Protein AF-A0A1Q6RW98-F1 (afdb_monomer_lite)

pLDDT: mean 70.43, std 19.21, range [25.58, 97.31]

Foldseek 3Di:
DDDDPPDDDDDLQFALQGHLVSLVVVCVVVVPDAQFKKWWWFQWPPLAIEIEIHNGVSVLSSLLGTPPLVRVQVLCSVTRTNDTFKMFTDPDPVNLLLFVLVQLVVCVVVFLVRYATRLQRDNDSCVSQPPVSQLVVQWDADPRHIDHPPPSSVVSNVVVVVTDMDGDDSVSNVPDVPVVVVVVVPVVVPVPDDDDPPPVVVVVVVVVPDDRDDDDDDPVVVVVVVVVVLVVVLLVLLLLLLLLCQLQWLVCCVFPVPLDDLVLDPDPLSSLSNVCSNVVSGDDPVVSVVVDDDPVSVVSSVVSVVVSVVVVVDDDDPVSQVVNLVSSLSSLLVVLVVVLVVDPDPVSNVVSVVVNVCSVVDRGPRDD

Structure (mmCIF, N/CA/C/O backbone):
data_AF-A0A1Q6RW98-F1
#
_entry.id   AF-A0A1Q6RW98-F1
#
loop_
_atom_site.group_PDB
_atom_site.id
_atom_site.type_symbol
_atom_site.label_atom_id
_atom_site.label_alt_id
_atom_site.label_comp_id
_atom_site.label_asym_id
_atom_site.label_entity_id
_atom_site.label_seq_id
_atom_site.pdbx_PDB_ins_code
_atom_site.Cartn_x
_atom_site.Cartn_y
_atom_site.Cartn_z
_atom_site.occupancy
_atom_site.B_iso_or_equiv
_atom_site.auth_seq_id
_atom_site.auth_comp_id
_atom_site.auth_asym_id
_atom_site.auth_atom_id
_atom_site.pdbx_PDB_model_num
ATOM 1 N N . MET A 1 1 ? -31.348 -9.138 -0.477 1.00 30.78 1 MET A N 1
ATOM 2 C CA . MET A 1 1 ? -30.612 -9.619 0.709 1.00 30.78 1 MET A CA 1
ATOM 3 C C . MET A 1 1 ? -29.138 -9.388 0.440 1.00 30.78 1 MET A C 1
ATOM 5 O O . MET A 1 1 ? -28.600 -10.023 -0.456 1.00 30.78 1 MET A O 1
ATOM 9 N N . ALA A 1 2 ? -28.543 -8.390 1.090 1.00 28.73 2 ALA A N 1
ATOM 10 C CA . ALA A 1 2 ? -27.122 -8.083 0.961 1.00 28.73 2 ALA A CA 1
ATOM 11 C C . ALA A 1 2 ? -26.351 -8.983 1.933 1.00 28.73 2 ALA A C 1
ATOM 13 O O . ALA A 1 2 ? -26.707 -9.039 3.107 1.00 28.73 2 ALA A O 1
ATOM 14 N N . PHE A 1 3 ? -25.358 -9.718 1.435 1.00 25.58 3 PHE A N 1
ATOM 15 C CA . PHE A 1 3 ? -24.457 -10.498 2.279 1.00 25.58 3 PHE A CA 1
ATOM 16 C C . PHE A 1 3 ? -23.631 -9.533 3.142 1.00 25.58 3 PHE A C 1
ATOM 18 O O . PHE A 1 3 ? -22.926 -8.674 2.613 1.00 25.58 3 PHE A O 1
ATOM 25 N N . ASP A 1 4 ? -23.763 -9.644 4.464 1.00 30.45 4 ASP A N 1
ATOM 26 C CA . ASP A 1 4 ? -22.958 -8.903 5.434 1.00 30.45 4 ASP A CA 1
ATOM 27 C C . ASP A 1 4 ? -21.612 -9.622 5.601 1.00 30.45 4 ASP A C 1
ATOM 29 O O . ASP A 1 4 ? -21.524 -10.674 6.226 1.00 30.45 4 ASP A O 1
ATOM 33 N N . TYR A 1 5 ? -20.554 -9.079 4.998 1.00 31.75 5 TYR A N 1
ATOM 34 C CA . TYR A 1 5 ? -19.196 -9.647 5.025 1.00 31.75 5 TYR A CA 1
ATOM 35 C C . TYR A 1 5 ? -18.463 -9.435 6.369 1.00 31.75 5 TYR A C 1
ATOM 37 O O . TYR A 1 5 ? -17.242 -9.577 6.438 1.00 31.75 5 TYR A O 1
ATOM 45 N N . ARG A 1 6 ? -19.172 -9.062 7.444 1.00 33.34 6 ARG A N 1
ATOM 46 C CA . ARG A 1 6 ? -18.578 -8.664 8.734 1.00 33.34 6 ARG A CA 1
ATOM 47 C C . ARG A 1 6 ? -18.434 -9.774 9.773 1.00 33.34 6 ARG A C 1
ATOM 49 O O . ARG A 1 6 ? -18.006 -9.483 10.886 1.00 33.34 6 ARG A O 1
ATOM 56 N N . GLU A 1 7 ? -18.685 -11.033 9.429 1.00 36.56 7 GLU A N 1
ATOM 57 C CA . GLU A 1 7 ? -18.563 -12.128 10.393 1.00 36.56 7 GLU A CA 1
ATOM 58 C C . GLU A 1 7 ? -17.430 -13.118 10.064 1.00 36.56 7 GLU A C 1
ATOM 60 O O . GLU A 1 7 ? -17.518 -13.942 9.162 1.00 36.56 7 GLU A O 1
ATOM 65 N N . ILE A 1 8 ? -16.383 -13.021 10.897 1.00 36.97 8 ILE A N 1
ATOM 66 C CA . ILE A 1 8 ? -15.548 -14.107 11.439 1.00 36.97 8 ILE A CA 1
ATOM 67 C C . ILE A 1 8 ? -14.675 -14.897 10.436 1.00 36.97 8 ILE A C 1
ATOM 69 O O . ILE A 1 8 ? -15.128 -15.798 9.739 1.00 36.97 8 ILE A O 1
ATOM 73 N N . ASN A 1 9 ? -13.353 -14.693 10.505 1.00 42.94 9 ASN A N 1
ATOM 74 C CA . ASN A 1 9 ? -12.365 -15.677 10.040 1.00 42.94 9 ASN A CA 1
ATOM 75 C C . ASN A 1 9 ? -11.505 -16.150 11.234 1.00 42.94 9 ASN A C 1
ATOM 77 O O . ASN A 1 9 ? -10.610 -15.412 11.651 1.00 42.94 9 ASN A O 1
ATOM 81 N N . PRO A 1 10 ? -11.749 -17.348 11.803 1.00 43.34 10 PRO A N 1
ATOM 82 C CA . PRO A 1 10 ? -11.127 -17.764 13.061 1.00 43.34 10 PRO A CA 1
ATOM 83 C C . PRO A 1 10 ? -9.677 -18.287 12.974 1.00 43.34 10 PRO A C 1
ATOM 85 O O . PRO A 1 10 ? -9.144 -18.683 14.002 1.00 43.34 10 PRO A O 1
ATOM 88 N N . GLU A 1 11 ? -9.009 -18.346 11.808 1.00 45.00 11 GLU A N 1
ATOM 89 C CA . GLU A 1 11 ? -7.842 -19.258 11.662 1.00 45.00 11 GLU A CA 1
ATOM 90 C C . GLU A 1 11 ? -6.616 -18.712 10.900 1.00 45.00 11 GLU A C 1
ATOM 92 O O . GLU A 1 11 ? -5.724 -19.472 10.527 1.00 45.00 11 GLU A O 1
ATOM 97 N N . GLY A 1 12 ? -6.518 -17.406 10.630 1.00 53.94 12 GLY A N 1
ATOM 98 C CA . GLY A 1 12 ? -5.373 -16.877 9.865 1.00 53.94 12 GLY A CA 1
ATOM 99 C C . GLY A 1 12 ? -5.365 -17.312 8.391 1.00 53.94 12 GLY A C 1
ATOM 100 O O . GLY A 1 12 ? -4.299 -17.401 7.771 1.00 53.94 12 GLY A O 1
ATOM 101 N N . LYS A 1 13 ? -6.556 -17.576 7.831 1.00 62.84 13 LYS A N 1
ATOM 102 C CA . LYS A 1 13 ? -6.745 -17.906 6.416 1.00 62.84 13 LYS A CA 1
ATOM 103 C C . LYS A 1 13 ? -6.456 -16.704 5.515 1.00 62.84 13 LYS A C 1
ATOM 105 O O . LYS A 1 13 ? -6.821 -15.573 5.840 1.00 62.84 13 LYS A O 1
ATOM 110 N N . LEU A 1 14 ? -5.828 -16.962 4.373 1.00 68.81 14 LEU A N 1
ATOM 111 C CA . LEU A 1 14 ? -5.535 -15.971 3.338 1.00 68.81 14 LEU A CA 1
ATOM 112 C C . LEU A 1 14 ? -6.577 -16.080 2.216 1.00 68.81 14 LEU A C 1
ATOM 114 O O . LEU A 1 14 ? -6.886 -17.178 1.761 1.00 68.81 14 LEU A O 1
ATOM 118 N N . MET A 1 15 ? -7.116 -14.951 1.765 1.00 68.38 15 MET A N 1
ATOM 119 C CA . MET A 1 15 ? -7.879 -14.834 0.520 1.00 68.38 15 MET A CA 1
ATOM 120 C C . MET A 1 15 ? -7.063 -15.460 -0.618 1.00 68.38 15 MET A C 1
ATOM 122 O O . MET A 1 15 ? -5.843 -15.340 -0.639 1.00 68.38 15 MET A O 1
ATOM 126 N N . TRP A 1 16 ? -7.713 -16.156 -1.549 1.00 71.44 16 TRP A N 1
ATOM 127 C CA . TRP A 1 16 ? -7.071 -16.909 -2.640 1.00 71.44 16 TRP A CA 1
ATOM 128 C C . TRP A 1 16 ? -6.225 -18.121 -2.199 1.00 71.44 16 TRP A C 1
ATOM 130 O O . TRP A 1 16 ? -6.497 -19.223 -2.653 1.00 71.44 16 TRP A O 1
ATOM 140 N N . PHE A 1 17 ? -5.268 -17.969 -1.279 1.00 71.06 17 PHE A N 1
ATOM 141 C CA . PHE A 1 17 ? -4.363 -19.044 -0.845 1.00 71.06 17 PHE A CA 1
ATOM 142 C C . PHE A 1 17 ? -4.974 -20.022 0.170 1.00 71.06 17 PHE A C 1
ATOM 144 O O . PHE A 1 17 ? -4.451 -21.111 0.378 1.00 71.06 17 PHE A O 1
ATOM 151 N N . GLY A 1 18 ? -6.039 -19.653 0.874 1.00 72.19 18 GLY A N 1
ATOM 152 C CA . GLY A 1 18 ? -6.596 -20.445 1.970 1.00 72.19 18 GLY A CA 1
ATOM 153 C C . GLY A 1 18 ? -5.728 -20.396 3.229 1.00 72.19 18 GLY A C 1
ATOM 154 O O . GLY A 1 18 ? -6.199 -19.928 4.255 1.00 72.19 18 GLY A O 1
ATOM 155 N N . THR A 1 19 ? -4.457 -20.809 3.184 1.00 75.06 19 THR A N 1
ATOM 156 C CA . THR A 1 19 ? -3.549 -20.837 4.352 1.00 75.06 19 THR A CA 1
ATOM 157 C C . THR A 1 19 ? -2.157 -20.283 4.037 1.00 75.06 19 THR A C 1
ATOM 159 O O . THR A 1 19 ? -1.750 -20.204 2.880 1.00 75.06 19 THR A O 1
ATOM 162 N N . GLN A 1 20 ? -1.382 -19.941 5.076 1.00 77.06 20 GLN A N 1
ATOM 163 C CA . GLN A 1 20 ? 0.029 -19.552 4.909 1.00 77.06 20 GLN A CA 1
ATOM 164 C C . GLN A 1 20 ? 0.888 -20.686 4.334 1.00 77.06 20 GLN A C 1
ATOM 166 O O . GLN A 1 20 ? 1.826 -20.408 3.595 1.00 77.06 20 GLN A O 1
ATOM 171 N N . LYS A 1 21 ? 0.551 -21.952 4.622 1.00 74.25 21 LYS A N 1
ATOM 172 C CA . LYS A 1 21 ? 1.245 -23.106 4.036 1.00 74.25 21 LYS A CA 1
ATOM 173 C C . LYS A 1 21 ? 1.105 -23.114 2.513 1.00 74.25 21 LYS A C 1
ATOM 175 O O . LYS A 1 21 ? 2.100 -23.264 1.828 1.00 74.25 21 LYS A O 1
ATOM 180 N N . VAL A 1 22 ? -0.100 -22.883 1.992 1.00 75.31 22 VAL A N 1
ATOM 181 C CA . VAL A 1 22 ? -0.341 -22.843 0.538 1.00 75.31 22 VAL A CA 1
ATOM 182 C C . VAL A 1 22 ? 0.380 -21.661 -0.117 1.00 75.31 22 VAL A C 1
ATOM 184 O O . VAL A 1 22 ? 0.869 -21.789 -1.234 1.00 75.31 22 VAL A O 1
ATOM 187 N N . LEU A 1 23 ? 0.503 -20.523 0.577 1.00 82.25 23 LEU A N 1
ATOM 188 C CA . LEU A 1 23 ? 1.337 -19.413 0.106 1.00 82.25 23 LEU A CA 1
ATOM 189 C C . LEU A 1 23 ? 2.831 -19.791 0.054 1.00 82.25 23 LEU A C 1
ATOM 191 O O . LEU A 1 23 ? 3.497 -19.447 -0.917 1.00 82.25 23 LEU A O 1
ATOM 195 N N . ASN A 1 24 ? 3.351 -20.508 1.056 1.00 77.69 24 ASN A N 1
ATOM 196 C CA . ASN A 1 24 ? 4.723 -21.032 1.014 1.00 77.69 24 ASN A CA 1
ATOM 197 C C . ASN A 1 24 ? 4.904 -22.015 -0.151 1.00 77.69 24 ASN A C 1
ATOM 199 O O . ASN A 1 24 ? 5.793 -21.817 -0.969 1.00 77.69 24 ASN A O 1
ATOM 203 N N . ASP A 1 25 ? 4.009 -23.000 -0.283 1.00 75.31 25 ASP A N 1
ATOM 204 C CA . ASP A 1 25 ? 4.050 -23.998 -1.360 1.00 75.31 25 ASP A CA 1
ATOM 205 C C . ASP A 1 25 ? 4.005 -23.321 -2.751 1.00 75.31 25 ASP A C 1
ATOM 207 O O . ASP A 1 25 ? 4.675 -23.749 -3.693 1.00 75.31 25 ASP A O 1
ATOM 211 N N . PHE A 1 26 ? 3.242 -22.230 -2.883 1.00 83.00 26 PHE A N 1
ATOM 212 C CA . PHE A 1 26 ? 3.205 -21.389 -4.079 1.00 83.00 26 PHE A CA 1
ATOM 213 C C . PHE A 1 26 ? 4.548 -20.702 -4.360 1.00 83.00 26 PHE A C 1
ATOM 215 O O . PHE A 1 26 ? 5.031 -20.742 -5.495 1.00 83.00 26 PHE A O 1
ATOM 222 N N . CYS A 1 27 ? 5.152 -20.072 -3.348 1.00 84.19 27 CYS A N 1
ATOM 223 C CA . CYS A 1 27 ? 6.463 -19.440 -3.480 1.00 84.19 27 CYS A CA 1
ATOM 224 C C . CYS A 1 27 ? 7.535 -20.467 -3.866 1.00 84.19 27 CYS A C 1
ATOM 226 O O . CYS A 1 27 ? 8.282 -20.220 -4.811 1.00 84.19 27 CYS A O 1
ATOM 228 N N . ASP A 1 28 ? 7.544 -21.637 -3.229 1.00 78.50 28 ASP A N 1
ATOM 229 C CA . ASP A 1 28 ? 8.489 -22.719 -3.515 1.00 78.50 28 ASP A CA 1
ATOM 230 C C . ASP A 1 28 ? 8.330 -23.250 -4.944 1.00 78.50 28 ASP A C 1
ATOM 232 O O . ASP A 1 28 ? 9.313 -23.400 -5.676 1.00 78.50 28 ASP A O 1
ATOM 236 N N . HIS A 1 29 ? 7.088 -23.480 -5.385 1.00 81.50 29 HIS A N 1
ATOM 237 C CA . HIS A 1 29 ? 6.804 -23.974 -6.732 1.00 81.50 29 HIS A CA 1
ATOM 238 C C . HIS A 1 29 ? 7.337 -23.037 -7.821 1.00 81.50 29 HIS A C 1
ATOM 240 O O . HIS A 1 29 ? 7.977 -23.484 -8.777 1.00 81.50 29 HIS A O 1
ATOM 246 N N . TYR A 1 30 ? 7.100 -21.734 -7.665 1.00 83.12 30 TYR A N 1
ATOM 247 C CA . TYR A 1 30 ? 7.556 -20.719 -8.615 1.00 83.12 30 TYR A CA 1
ATOM 248 C C . TYR A 1 30 ? 8.974 -20.204 -8.334 1.00 83.12 30 TYR A C 1
ATOM 250 O O . TYR A 1 30 ? 9.443 -19.322 -9.056 1.00 83.12 30 TYR A O 1
ATOM 258 N N . LYS A 1 31 ? 9.671 -20.768 -7.336 1.00 86.00 31 LYS A N 1
ATOM 259 C CA . LYS A 1 31 ? 11.027 -20.373 -6.914 1.00 86.00 31 LYS A CA 1
ATOM 260 C C . LYS A 1 31 ? 11.122 -18.872 -6.627 1.00 86.00 31 LYS A C 1
ATOM 262 O O . LYS A 1 31 ? 11.979 -18.161 -7.156 1.00 86.00 31 LYS A O 1
ATOM 267 N N . LEU A 1 32 ? 10.161 -18.380 -5.853 1.00 86.00 32 LEU A N 1
ATOM 268 C CA . LEU A 1 32 ? 10.063 -16.991 -5.433 1.00 86.00 32 LEU A CA 1
ATOM 269 C C . LEU A 1 32 ? 10.783 -16.829 -4.094 1.00 86.00 32 LEU A C 1
ATOM 271 O O . LEU A 1 32 ? 10.383 -17.431 -3.102 1.00 86.00 32 LEU A O 1
ATOM 275 N N . GLU A 1 33 ? 11.823 -16.003 -4.071 1.00 82.06 33 GLU A N 1
ATOM 276 C CA . GLU A 1 33 ? 12.733 -15.861 -2.935 1.00 82.06 33 GLU A CA 1
ATOM 277 C C . GLU A 1 33 ? 12.712 -14.428 -2.402 1.00 82.06 33 GLU A C 1
ATOM 279 O O . GLU A 1 33 ? 12.837 -13.460 -3.154 1.00 82.06 33 GLU A O 1
ATOM 284 N N . ASP A 1 34 ? 12.586 -14.264 -1.087 1.00 83.69 34 ASP A N 1
ATOM 285 C CA . ASP A 1 34 ? 12.761 -12.950 -0.473 1.00 83.69 34 ASP A CA 1
ATOM 286 C C . ASP A 1 34 ? 14.207 -12.443 -0.673 1.00 83.69 34 ASP A C 1
ATOM 288 O O . ASP A 1 34 ? 15.166 -13.207 -0.757 1.00 83.69 34 ASP A O 1
ATOM 292 N N . GLY A 1 35 ? 14.370 -11.126 -0.779 1.00 79.88 35 GLY A N 1
ATOM 293 C CA . GLY A 1 35 ? 15.611 -10.457 -1.176 1.00 79.88 35 GLY A CA 1
ATOM 294 C C . GLY A 1 35 ? 15.751 -10.255 -2.689 1.00 79.88 35 GLY A C 1
ATOM 295 O O . GLY A 1 35 ? 16.527 -9.396 -3.113 1.00 79.88 35 GLY A O 1
ATOM 296 N N . PHE A 1 36 ? 14.972 -10.965 -3.510 1.00 86.50 36 PHE A N 1
ATOM 297 C CA . PHE A 1 36 ? 14.981 -10.805 -4.963 1.00 86.50 36 PHE A CA 1
ATOM 298 C C . PHE A 1 36 ? 13.912 -9.792 -5.429 1.00 86.50 36 PHE A C 1
ATOM 300 O O . PHE A 1 36 ? 12.800 -9.786 -4.897 1.00 86.50 36 PHE A O 1
ATOM 307 N N . PRO A 1 37 ? 14.205 -8.902 -6.400 1.00 93.00 37 PRO A N 1
ATOM 308 C CA . PRO A 1 37 ? 13.234 -7.915 -6.861 1.00 93.00 37 PRO A CA 1
ATOM 309 C C . PRO A 1 37 ? 12.189 -8.535 -7.796 1.00 93.00 37 PRO A C 1
ATOM 311 O O . PRO A 1 37 ? 12.520 -9.093 -8.845 1.00 93.00 37 PRO A O 1
ATOM 314 N N . TYR A 1 38 ? 10.913 -8.346 -7.467 1.00 94.25 38 TYR A N 1
ATOM 315 C CA . TYR A 1 38 ? 9.780 -8.761 -8.292 1.00 94.25 38 TYR A CA 1
ATOM 316 C C . TYR A 1 38 ? 8.851 -7.593 -8.596 1.00 94.25 38 TYR A C 1
ATOM 318 O O . TYR A 1 38 ? 8.558 -6.763 -7.731 1.00 94.25 38 TYR A O 1
ATOM 326 N N . LEU A 1 39 ? 8.313 -7.590 -9.812 1.00 97.31 39 LEU A N 1
ATOM 327 C CA . LEU A 1 39 ? 7.044 -6.931 -10.103 1.00 97.31 39 LEU A CA 1
ATOM 328 C C . LEU A 1 39 ? 5.927 -7.954 -9.993 1.00 97.31 39 LEU A C 1
ATOM 330 O O . LEU A 1 39 ? 6.124 -9.129 -10.300 1.00 97.31 39 LEU A O 1
ATOM 334 N N . TYR A 1 40 ? 4.748 -7.500 -9.609 1.00 95.62 40 TYR A N 1
ATOM 335 C CA . TYR A 1 40 ? 3.561 -8.334 -9.589 1.00 95.62 40 TYR A CA 1
ATOM 336 C C . TYR A 1 40 ? 2.342 -7.540 -10.041 1.00 95.62 40 TYR A C 1
ATOM 338 O O . TYR A 1 40 ? 2.260 -6.322 -9.861 1.00 95.62 40 TYR A O 1
ATOM 346 N N . VAL A 1 41 ? 1.386 -8.260 -10.615 1.00 94.81 41 VAL A N 1
ATOM 347 C CA . VAL A 1 41 ? 0.102 -7.729 -11.054 1.00 94.81 41 VAL A CA 1
ATOM 348 C C . VAL A 1 41 ? -1.004 -8.494 -10.353 1.00 94.81 41 VAL A C 1
ATOM 350 O O . VAL A 1 41 ? -1.102 -9.719 -10.455 1.00 94.81 41 VAL A O 1
ATOM 353 N N . LEU A 1 42 ? -1.858 -7.752 -9.662 1.00 92.12 42 LEU A N 1
ATOM 354 C CA . LEU A 1 42 ? -3.044 -8.260 -8.997 1.00 92.12 42 LEU A CA 1
ATOM 355 C C . LEU A 1 42 ? -4.284 -7.896 -9.805 1.00 92.12 42 LEU A C 1
ATOM 357 O O . LEU A 1 42 ? -4.455 -6.741 -10.206 1.00 92.12 42 LEU A O 1
ATOM 361 N N . LYS A 1 43 ? -5.166 -8.877 -9.988 1.00 85.38 43 LYS A N 1
ATOM 362 C CA . LYS A 1 43 ? -6.551 -8.630 -10.374 1.00 85.38 43 LYS A CA 1
ATOM 363 C C . LYS A 1 43 ? -7.337 -8.318 -9.112 1.00 85.38 43 LYS A C 1
ATOM 365 O O . LYS A 1 43 ? -7.295 -9.088 -8.152 1.00 85.38 43 LYS A O 1
ATOM 370 N N . LEU A 1 44 ? -8.034 -7.200 -9.124 1.00 81.62 44 LEU A N 1
ATOM 371 C CA . LEU A 1 44 ? -8.942 -6.788 -8.071 1.00 81.62 44 LEU A CA 1
ATOM 372 C C . LEU A 1 44 ? -10.387 -6.943 -8.561 1.00 81.62 44 LEU A C 1
ATOM 374 O O . LEU A 1 44 ? -10.644 -7.087 -9.762 1.00 81.62 44 LEU A O 1
ATOM 378 N N . GLU A 1 45 ? -11.331 -6.865 -7.632 1.00 75.00 45 GLU A N 1
ATOM 379 C CA . GLU A 1 45 ? -12.756 -6.807 -7.952 1.00 75.00 45 GLU A CA 1
ATOM 380 C C . GLU A 1 45 ? -13.092 -5.642 -8.903 1.00 75.00 45 GLU A C 1
ATOM 382 O O . GLU A 1 45 ? -12.336 -4.678 -9.067 1.00 75.00 45 GLU A O 1
ATOM 387 N N . CYS A 1 46 ? -14.260 -5.726 -9.546 1.00 69.31 46 CYS A N 1
ATOM 388 C CA . CYS A 1 46 ? -14.764 -4.716 -10.486 1.00 69.31 46 CYS A CA 1
ATOM 389 C C . CYS A 1 46 ? -13.860 -4.479 -11.712 1.00 69.31 46 CYS A C 1
ATOM 391 O O . CYS A 1 46 ? -13.924 -3.418 -12.332 1.00 69.31 46 CYS A O 1
ATOM 393 N N . GLY A 1 47 ? -13.028 -5.461 -12.081 1.00 70.94 47 GLY A N 1
ATOM 394 C CA . GLY A 1 47 ? -12.150 -5.370 -13.253 1.00 70.94 47 GLY A CA 1
ATOM 395 C C . GLY A 1 47 ? -10.984 -4.395 -13.073 1.00 70.94 47 GLY A C 1
ATOM 396 O O . GLY A 1 47 ? -10.456 -3.885 -14.062 1.00 70.94 47 GLY A O 1
ATOM 397 N N . MET A 1 48 ? -10.605 -4.120 -11.823 1.00 80.81 48 MET A N 1
ATOM 398 C CA . MET A 1 48 ? -9.486 -3.249 -11.484 1.00 80.81 48 MET A CA 1
ATOM 399 C C . MET A 1 48 ? -8.173 -4.045 -11.429 1.00 80.81 48 MET A C 1
ATOM 401 O O . MET A 1 48 ? -8.151 -5.231 -11.105 1.00 80.81 48 MET A O 1
ATOM 405 N N . PHE A 1 49 ? -7.056 -3.382 -11.714 1.00 87.19 49 PHE A N 1
ATOM 406 C CA . PHE A 1 49 ? -5.721 -3.973 -11.715 1.00 87.19 49 PHE A CA 1
ATOM 407 C C . PHE A 1 49 ? -4.777 -3.154 -10.845 1.00 87.19 49 PHE A C 1
ATOM 409 O O . PHE A 1 49 ? -4.748 -1.923 -10.935 1.00 87.19 49 PHE A O 1
ATOM 416 N N . TYR A 1 50 ? -3.970 -3.843 -10.041 1.00 93.94 50 TYR A N 1
ATOM 417 C CA . TYR A 1 50 ? -2.906 -3.225 -9.263 1.00 93.94 50 TYR A CA 1
ATOM 418 C C . TYR A 1 50 ? -1.541 -3.787 -9.648 1.00 93.94 50 TYR A C 1
ATOM 420 O O . TYR A 1 50 ? -1.331 -4.997 -9.615 1.00 93.94 50 TYR A O 1
ATOM 428 N N . ILE A 1 51 ? -0.617 -2.896 -9.990 1.00 96.38 51 ILE A N 1
ATOM 429 C CA . ILE A 1 51 ? 0.779 -3.206 -10.265 1.00 96.38 51 ILE A CA 1
ATOM 430 C C . ILE A 1 51 ? 1.581 -2.756 -9.056 1.00 96.38 51 ILE A C 1
ATOM 432 O O . ILE A 1 51 ? 1.456 -1.614 -8.613 1.00 96.38 51 ILE A O 1
ATOM 436 N N . GLY A 1 52 ? 2.409 -3.651 -8.539 1.00 95.00 52 GLY A N 1
ATOM 437 C CA . GLY A 1 52 ? 3.303 -3.335 -7.444 1.00 95.00 52 GLY A CA 1
ATOM 438 C C . GLY A 1 52 ? 4.668 -3.965 -7.626 1.00 95.00 52 GLY A C 1
ATOM 439 O O . GLY A 1 52 ? 4.887 -4.832 -8.475 1.00 95.00 52 GLY A O 1
ATOM 440 N N . SER A 1 53 ? 5.587 -3.528 -6.779 1.00 94.62 53 SER A N 1
ATOM 441 C CA . SER A 1 53 ? 6.927 -4.081 -6.705 1.00 94.62 53 SER A CA 1
ATOM 442 C C . SER A 1 53 ? 7.318 -4.467 -5.281 1.00 94.62 53 SER A C 1
ATOM 444 O O . SER A 1 53 ? 6.742 -3.978 -4.301 1.00 94.62 53 SER A O 1
ATOM 446 N N . THR A 1 54 ? 8.233 -5.428 -5.135 1.00 93.00 54 THR A N 1
ATOM 447 C CA . THR A 1 54 ? 8.682 -5.881 -3.815 1.00 93.00 54 THR A CA 1
ATOM 448 C C . THR A 1 54 ? 10.005 -6.641 -3.859 1.00 93.00 54 THR A C 1
ATOM 450 O O . THR A 1 54 ? 10.341 -7.250 -4.869 1.00 93.00 54 THR A O 1
ATOM 453 N N . TYR A 1 55 ? 10.713 -6.625 -2.728 1.00 91.00 55 TYR A N 1
ATOM 454 C CA . TYR A 1 55 ? 11.822 -7.531 -2.411 1.00 91.00 55 TYR A CA 1
ATOM 455 C C . TYR A 1 55 ? 11.414 -8.621 -1.410 1.00 91.00 55 TYR A C 1
ATOM 457 O O . TYR A 1 55 ? 12.235 -9.440 -1.032 1.00 91.00 55 TYR A O 1
ATOM 465 N N . SER A 1 56 ? 10.174 -8.616 -0.921 1.00 87.56 56 SER A N 1
ATOM 466 C CA . SER A 1 56 ? 9.694 -9.567 0.088 1.00 87.56 56 SER A CA 1
ATOM 467 C C . SER A 1 56 ? 8.365 -10.133 -0.387 1.00 87.56 56 SER A C 1
ATOM 469 O O . SER A 1 56 ? 7.292 -9.707 0.053 1.00 87.56 56 SER A O 1
ATOM 471 N N . ILE A 1 57 ? 8.440 -11.009 -1.388 1.00 87.00 57 ILE A N 1
ATOM 472 C CA . ILE A 1 57 ? 7.290 -11.494 -2.152 1.00 87.00 57 ILE A CA 1
ATOM 473 C C . ILE A 1 57 ? 6.321 -12.276 -1.271 1.00 87.00 57 ILE A C 1
ATOM 475 O O . ILE A 1 57 ? 5.113 -12.038 -1.356 1.00 87.00 57 ILE A O 1
ATOM 479 N N . PHE A 1 58 ? 6.830 -13.102 -0.354 1.00 84.44 58 PHE A N 1
ATOM 480 C CA . PHE A 1 58 ? 5.990 -13.848 0.579 1.00 84.44 58 PHE A CA 1
ATOM 481 C C . PHE A 1 58 ? 5.186 -12.891 1.461 1.00 84.44 58 PHE A C 1
ATOM 483 O O . PHE A 1 58 ? 3.952 -12.923 1.491 1.00 84.44 58 PHE A O 1
ATOM 490 N N . GLN A 1 59 ? 5.882 -11.966 2.127 1.00 84.31 59 GLN A N 1
ATOM 491 C CA . GLN A 1 59 ? 5.247 -11.007 3.025 1.00 84.31 59 GLN A CA 1
ATOM 492 C C . GLN A 1 59 ? 4.271 -10.090 2.278 1.00 84.31 59 GLN A C 1
ATOM 494 O O . GLN A 1 59 ? 3.206 -9.759 2.802 1.00 84.31 59 GLN A O 1
ATOM 499 N N . ARG A 1 60 ? 4.593 -9.706 1.039 1.00 88.00 60 ARG A N 1
ATOM 500 C CA . ARG A 1 60 ? 3.728 -8.859 0.216 1.00 88.00 60 ARG A CA 1
ATOM 501 C C . ARG A 1 60 ? 2.443 -9.571 -0.198 1.00 88.00 60 ARG A C 1
ATOM 503 O O . ARG A 1 60 ? 1.375 -8.966 -0.110 1.00 88.00 60 ARG A O 1
ATOM 510 N N . MET A 1 61 ? 2.523 -10.835 -0.616 1.00 88.12 61 MET A N 1
ATOM 511 C CA . MET A 1 61 ? 1.333 -11.628 -0.939 1.00 88.12 61 MET A CA 1
ATOM 512 C C . MET A 1 61 ? 0.500 -11.889 0.314 1.00 88.12 61 MET A C 1
ATOM 514 O O . MET A 1 61 ? -0.704 -11.643 0.311 1.00 88.12 61 MET A O 1
ATOM 518 N N . LYS A 1 62 ? 1.136 -12.258 1.429 1.00 84.44 62 LYS A N 1
ATOM 519 C CA . LYS A 1 62 ? 0.453 -12.407 2.720 1.00 84.44 62 LYS A CA 1
ATOM 520 C C . LYS A 1 62 ? -0.338 -11.156 3.101 1.00 84.44 62 LYS A C 1
ATOM 522 O O . LYS A 1 62 ? -1.461 -11.286 3.570 1.00 84.44 62 LYS A O 1
ATOM 527 N N . GLN A 1 63 ? 0.221 -9.963 2.890 1.00 82.69 63 GLN A N 1
ATOM 528 C CA . GLN A 1 63 ? -0.467 -8.698 3.159 1.00 82.69 63 GLN A CA 1
ATOM 529 C C . GLN A 1 63 ? -1.703 -8.523 2.275 1.00 82.69 63 GLN A C 1
ATOM 531 O O . GLN A 1 63 ? -2.801 -8.415 2.811 1.00 82.69 63 GLN A O 1
ATOM 536 N N . HIS A 1 64 ? -1.530 -8.542 0.950 1.00 85.69 64 HIS A N 1
ATOM 537 C CA . HIS A 1 64 ? -2.607 -8.304 -0.024 1.00 85.69 64 HIS A CA 1
ATOM 538 C C . HIS A 1 64 ? -3.783 -9.270 0.105 1.00 85.69 64 HIS A C 1
ATOM 540 O O . HIS A 1 64 ? -4.927 -8.894 -0.138 1.00 85.69 64 HIS A O 1
ATOM 546 N N . PHE A 1 65 ? -3.490 -10.509 0.488 1.00 81.25 65 PHE A N 1
ATOM 547 C CA . PHE A 1 65 ? -4.469 -11.577 0.611 1.00 81.25 65 PHE A CA 1
ATOM 548 C C . PHE A 1 65 ? -4.907 -11.828 2.061 1.00 81.25 65 PHE A C 1
ATOM 550 O O . PHE A 1 65 ? -5.648 -12.768 2.329 1.00 81.25 65 PHE A O 1
ATOM 557 N N . SER A 1 66 ? -4.481 -11.022 3.033 1.00 76.19 66 SER A N 1
ATOM 558 C CA . SER A 1 66 ? -4.976 -11.173 4.403 1.00 76.19 66 SER A CA 1
ATOM 559 C C . SER A 1 66 ? -6.394 -10.615 4.556 1.00 76.19 66 SER A C 1
ATOM 561 O O . SER A 1 66 ? -6.744 -9.595 3.974 1.00 76.19 66 SER A O 1
ATOM 563 N N . TRP A 1 67 ? -7.209 -11.269 5.389 1.00 58.22 67 TRP A N 1
ATOM 564 C CA . TRP A 1 67 ? -8.563 -10.806 5.733 1.00 58.22 67 TRP A CA 1
ATOM 565 C C . TRP A 1 67 ? -8.578 -9.519 6.574 1.00 58.22 67 TRP A C 1
ATOM 567 O O . TRP A 1 67 ? -9.596 -8.843 6.661 1.00 58.22 67 TRP A O 1
ATOM 577 N N . ASN A 1 68 ? -7.451 -9.153 7.193 1.00 56.12 68 ASN A N 1
ATOM 578 C CA . ASN A 1 68 ? -7.319 -7.884 7.899 1.00 56.12 68 ASN A CA 1
ATOM 579 C C . ASN A 1 68 ? -6.913 -6.792 6.903 1.00 56.12 68 ASN A C 1
ATOM 581 O O . ASN A 1 68 ? -5.727 -6.519 6.731 1.00 56.12 68 ASN A O 1
ATOM 585 N N . TYR A 1 69 ? -7.925 -6.156 6.303 1.00 49.91 69 TYR A N 1
ATOM 586 C CA . TYR A 1 69 ? -7.911 -5.121 5.252 1.00 49.91 69 TYR A CA 1
ATOM 587 C C . TYR A 1 69 ? -7.054 -3.861 5.488 1.00 49.91 69 TYR A C 1
ATOM 589 O O . TYR A 1 69 ? -7.204 -2.880 4.760 1.00 49.91 69 TYR A O 1
ATOM 597 N N . LYS A 1 70 ? -6.086 -3.848 6.412 1.00 52.25 70 LYS A N 1
ATOM 598 C CA . LYS A 1 70 ? -4.992 -2.860 6.370 1.00 52.25 70 LYS A CA 1
ATOM 599 C C . LYS A 1 70 ? -4.013 -3.224 5.242 1.00 52.25 70 LYS A C 1
ATOM 601 O O . LYS A 1 70 ? -2.805 -3.310 5.450 1.00 52.25 70 LYS A O 1
ATOM 606 N N . ASN A 1 71 ? -4.553 -3.451 4.044 1.00 52.22 71 ASN A N 1
ATOM 607 C CA . ASN A 1 71 ? -3.804 -3.613 2.812 1.00 52.22 71 ASN A CA 1
ATOM 608 C C . ASN A 1 71 ? -3.019 -2.319 2.598 1.00 52.22 71 ASN A C 1
ATOM 610 O O . ASN A 1 71 ? -3.592 -1.228 2.618 1.00 52.22 71 ASN A O 1
ATOM 614 N N . TYR A 1 72 ? -1.701 -2.445 2.436 1.00 58.50 72 TYR A N 1
ATOM 615 C CA . TYR A 1 72 ? -0.765 -1.317 2.341 1.00 58.50 72 TYR A CA 1
ATOM 616 C C . TYR A 1 72 ? -1.092 -0.363 1.182 1.00 58.50 72 TYR A C 1
ATOM 618 O O . TYR A 1 72 ? -0.687 0.795 1.179 1.00 58.50 72 TYR A O 1
ATOM 626 N N . VAL A 1 73 ? -1.838 -0.845 0.190 1.00 62.56 73 VAL A N 1
ATOM 627 C CA . VAL A 1 73 ? -2.217 -0.060 -0.974 1.00 62.56 73 VAL A CA 1
ATOM 628 C C . VAL A 1 73 ? -3.688 0.286 -0.854 1.00 62.56 73 VAL A C 1
ATOM 630 O O . VAL A 1 73 ? -4.548 -0.590 -0.916 1.00 62.56 73 VAL A O 1
ATOM 633 N N . ALA A 1 74 ? -3.973 1.578 -0.714 1.00 66.94 74 ALA A N 1
ATOM 634 C CA . ALA A 1 74 ? -5.319 2.087 -0.479 1.00 66.94 74 ALA A CA 1
ATOM 635 C C . ALA A 1 74 ? -6.342 1.631 -1.540 1.00 66.94 74 ALA A C 1
ATOM 637 O O . ALA A 1 74 ? -7.527 1.518 -1.238 1.00 66.94 74 ALA A O 1
ATOM 638 N N . ILE A 1 75 ? -5.915 1.314 -2.775 1.00 69.31 75 ILE A N 1
ATOM 639 C CA . ILE A 1 75 ? -6.844 0.791 -3.786 1.00 69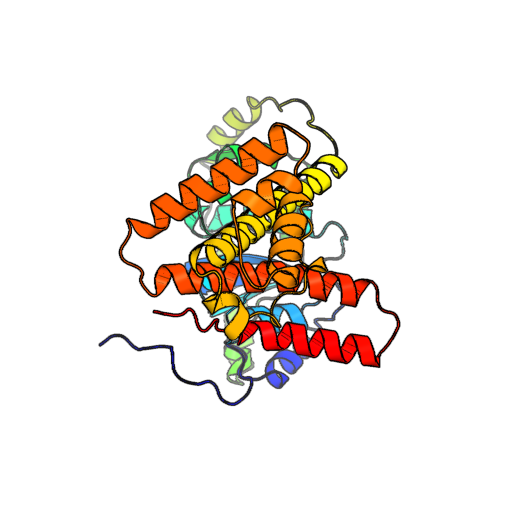.31 75 ILE A CA 1
ATOM 640 C C . ILE A 1 75 ? -7.364 -0.608 -3.431 1.00 69.31 75 ILE A C 1
ATOM 642 O O . ILE A 1 75 ? -8.549 -0.869 -3.612 1.00 69.31 75 ILE A O 1
ATOM 646 N N . ALA A 1 76 ? -6.524 -1.467 -2.851 1.00 62.19 76 ALA A N 1
ATOM 647 C CA . ALA A 1 76 ? -6.891 -2.825 -2.449 1.00 62.19 76 ALA A CA 1
ATOM 648 C C . ALA A 1 76 ? -7.781 -2.864 -1.189 1.00 62.19 76 ALA A C 1
ATOM 650 O O . ALA A 1 76 ? -8.244 -3.928 -0.786 1.00 62.19 76 ALA A O 1
ATOM 651 N N . GLN A 1 77 ? -8.011 -1.710 -0.550 1.00 68.00 77 GLN A N 1
ATOM 652 C CA . GLN A 1 77 ? -9.027 -1.542 0.497 1.00 68.00 77 GLN A CA 1
ATOM 653 C C . GLN A 1 77 ? -10.412 -1.262 -0.099 1.00 68.00 77 GLN A C 1
ATOM 655 O O . GLN A 1 77 ? -11.425 -1.576 0.515 1.00 68.00 77 GLN A O 1
ATOM 660 N N . ARG A 1 78 ? -10.457 -0.665 -1.297 1.00 69.75 78 ARG A N 1
ATOM 661 C CA . ARG A 1 78 ? -11.697 -0.339 -2.011 1.00 69.75 78 ARG A CA 1
ATOM 662 C C . ARG A 1 78 ? -12.121 -1.439 -2.980 1.00 69.75 78 ARG A C 1
ATOM 664 O O . ARG A 1 78 ? -13.313 -1.628 -3.188 1.00 69.75 78 ARG A O 1
ATOM 671 N N . PHE A 1 79 ? -11.148 -2.132 -3.563 1.00 71.75 79 PHE A N 1
ATOM 672 C CA . PHE A 1 79 ? -11.348 -3.244 -4.484 1.00 71.75 79 PHE A CA 1
ATOM 673 C C . PHE A 1 79 ? -10.512 -4.429 -3.984 1.00 71.75 79 PHE A C 1
ATOM 675 O O . PHE A 1 79 ? -9.296 -4.437 -4.198 1.00 71.75 79 PHE A O 1
ATOM 682 N N . PRO A 1 80 ? -11.123 -5.386 -3.265 1.00 75.00 80 PRO A N 1
ATOM 683 C CA . PRO A 1 80 ? -10.446 -6.583 -2.782 1.00 75.00 80 PRO A CA 1
ATOM 684 C C . PRO A 1 80 ? -9.692 -7.325 -3.888 1.00 75.00 80 PRO A C 1
ATOM 686 O O . PRO A 1 80 ? -10.061 -7.284 -5.062 1.00 75.00 80 PRO A O 1
ATOM 689 N N . VAL A 1 81 ? -8.616 -8.008 -3.506 1.00 81.88 81 VAL A N 1
ATOM 690 C CA . VAL A 1 81 ? -7.785 -8.773 -4.440 1.00 81.88 81 VAL A CA 1
ATOM 691 C C . VAL A 1 81 ? -8.460 -10.107 -4.766 1.00 81.88 81 VAL A C 1
ATOM 693 O O . VAL A 1 81 ? -8.733 -10.895 -3.863 1.00 81.88 81 VAL A O 1
ATOM 696 N N . GLU A 1 82 ? -8.678 -10.384 -6.054 1.00 78.75 82 GLU A N 1
ATOM 697 C CA . GLU A 1 82 ? -9.238 -11.654 -6.537 1.00 78.75 82 GLU A CA 1
ATOM 698 C C . GLU A 1 82 ? -8.152 -12.707 -6.783 1.00 78.75 82 GLU A C 1
ATOM 700 O O . GLU A 1 82 ? -8.331 -13.877 -6.445 1.00 78.75 82 GLU A O 1
ATOM 705 N N . SER A 1 83 ? -7.047 -12.315 -7.426 1.00 80.75 83 SER A N 1
ATOM 706 C CA . SER A 1 83 ? -5.992 -13.244 -7.848 1.00 80.75 83 SER A CA 1
ATOM 707 C C . SER A 1 83 ? -4.703 -12.533 -8.254 1.00 80.75 83 SER A C 1
ATOM 709 O O . SER A 1 83 ? -4.704 -11.352 -8.606 1.00 80.75 83 SER A O 1
ATOM 711 N N . ILE A 1 84 ? -3.607 -13.289 -8.312 1.00 88.75 84 ILE A N 1
ATOM 712 C CA . ILE A 1 84 ? -2.361 -12.863 -8.959 1.00 88.75 84 ILE A CA 1
ATOM 713 C C . ILE A 1 84 ? -2.459 -13.179 -10.456 1.00 88.75 84 ILE A C 1
ATOM 715 O O . ILE A 1 84 ? -2.744 -14.316 -10.821 1.00 88.75 84 ILE A O 1
ATOM 719 N N . LEU A 1 85 ? -2.236 -12.187 -11.320 1.00 86.94 85 LEU A N 1
ATOM 720 C CA . LEU A 1 85 ? -2.211 -12.377 -12.780 1.00 86.94 85 LEU A CA 1
ATOM 721 C C . LEU A 1 85 ? -0.812 -12.659 -13.305 1.00 86.94 85 LEU A C 1
ATOM 723 O O . LEU A 1 85 ? -0.635 -13.405 -14.269 1.00 86.94 85 LEU A O 1
ATOM 727 N N . GLU A 1 86 ? 0.175 -11.996 -12.713 1.00 91.31 86 GLU A N 1
ATOM 728 C CA . GLU A 1 86 ? 1.522 -11.983 -13.251 1.00 91.31 86 GLU A CA 1
ATOM 729 C C . GLU A 1 86 ? 2.548 -11.686 -12.160 1.00 91.31 86 GLU A C 1
ATOM 731 O O . GLU A 1 86 ? 2.315 -10.838 -11.297 1.00 91.31 86 GLU A O 1
ATOM 736 N N . ILE A 1 87 ? 3.694 -12.363 -12.221 1.00 93.56 87 ILE A N 1
ATOM 737 C CA . ILE A 1 87 ? 4.898 -12.059 -11.445 1.00 93.56 87 ILE A CA 1
ATOM 738 C C . ILE A 1 87 ? 6.083 -12.001 -12.415 1.00 93.56 87 ILE A C 1
ATOM 740 O O . ILE A 1 87 ? 6.275 -12.903 -13.230 1.00 93.56 87 ILE A O 1
ATOM 744 N N . ILE A 1 88 ? 6.890 -10.945 -12.326 1.00 94.56 88 ILE A N 1
ATOM 745 C CA . ILE A 1 88 ? 8.062 -10.728 -13.180 1.00 94.56 88 ILE A CA 1
ATOM 746 C C . ILE A 1 88 ? 9.302 -10.609 -12.287 1.00 94.56 88 ILE A C 1
ATOM 748 O O . ILE A 1 88 ? 9.474 -9.582 -11.623 1.00 94.56 88 ILE A O 1
ATOM 752 N N . PRO A 1 89 ? 10.182 -11.624 -12.265 1.00 92.06 89 PRO A N 1
ATOM 753 C CA . PRO A 1 89 ? 11.482 -11.522 -11.614 1.00 92.06 89 PRO A CA 1
ATOM 754 C C . PRO A 1 89 ? 12.365 -10.505 -12.351 1.00 92.06 89 PRO A C 1
ATOM 756 O O . PRO A 1 89 ? 12.578 -10.614 -13.563 1.00 92.06 89 PRO A O 1
ATOM 759 N N . LEU A 1 90 ? 12.910 -9.526 -11.632 1.00 89.62 90 LEU A N 1
ATOM 760 C CA . LEU A 1 90 ? 13.820 -8.531 -12.195 1.00 89.62 90 LEU A CA 1
ATOM 761 C C . LEU A 1 90 ? 15.279 -8.887 -11.916 1.00 89.62 90 LEU A C 1
ATOM 763 O O . LEU A 1 90 ? 15.633 -9.418 -10.878 1.00 89.62 90 LEU A O 1
ATOM 767 N N . ARG A 1 91 ? 16.164 -8.528 -12.845 1.00 79.62 91 ARG A N 1
ATOM 768 C CA . ARG A 1 91 ? 17.626 -8.563 -12.641 1.00 79.62 91 ARG A CA 1
ATOM 769 C C . ARG A 1 91 ? 18.229 -7.158 -12.591 1.00 79.62 91 ARG A C 1
ATOM 771 O O . ARG A 1 91 ? 19.414 -6.977 -12.838 1.00 79.62 91 ARG A O 1
ATOM 778 N N . ASP A 1 92 ? 17.382 -6.158 -12.376 1.00 76.88 92 ASP A N 1
ATOM 779 C CA . ASP A 1 92 ? 17.713 -4.740 -12.450 1.00 76.88 92 ASP A CA 1
ATOM 780 C C . ASP A 1 92 ? 17.237 -4.075 -11.158 1.00 76.88 92 ASP A C 1
ATOM 782 O O . ASP A 1 92 ? 16.097 -4.261 -10.736 1.00 76.88 92 ASP A O 1
ATOM 786 N N . GLU A 1 93 ? 18.121 -3.307 -10.533 1.00 77.75 93 GLU A N 1
ATOM 787 C CA . GLU A 1 93 ? 17.876 -2.622 -9.261 1.00 77.75 93 GLU A CA 1
ATOM 788 C C . GLU A 1 93 ? 16.890 -1.449 -9.382 1.00 77.75 93 GLU A C 1
ATOM 790 O O . GLU A 1 93 ? 16.339 -0.985 -8.385 1.00 77.75 93 GLU A O 1
ATOM 795 N N . ARG A 1 94 ? 16.599 -0.981 -10.604 1.00 87.69 94 ARG A N 1
ATOM 796 C CA . ARG A 1 94 ? 15.674 0.139 -10.860 1.00 87.69 94 ARG A CA 1
ATOM 797 C C . ARG A 1 94 ? 14.212 -0.295 -10.819 1.00 87.69 94 ARG A C 1
ATOM 799 O O . ARG A 1 94 ? 13.435 0.038 -11.712 1.00 87.69 94 ARG A O 1
ATOM 806 N N . ILE A 1 95 ? 13.832 -1.033 -9.787 1.00 92.06 95 ILE A N 1
ATOM 807 C CA . ILE A 1 95 ? 12.527 -1.681 -9.659 1.00 92.06 95 ILE A CA 1
ATOM 808 C C . ILE A 1 95 ? 11.346 -0.714 -9.861 1.00 92.06 95 ILE A C 1
ATOM 810 O O . ILE A 1 95 ? 10.431 -1.026 -10.617 1.00 92.06 95 ILE A O 1
ATOM 814 N N . LEU A 1 96 ? 11.425 0.504 -9.311 1.00 91.44 96 LEU A N 1
ATOM 815 C CA . LEU A 1 96 ? 10.385 1.534 -9.454 1.00 91.44 96 LEU A CA 1
ATOM 816 C C . LEU A 1 96 ? 10.192 1.993 -10.910 1.00 91.44 96 LEU A C 1
ATOM 818 O O . LEU A 1 96 ? 9.070 2.236 -11.343 1.00 91.44 96 LEU A O 1
ATOM 822 N N . LEU A 1 97 ? 11.275 2.070 -11.696 1.00 93.62 97 LEU A N 1
ATOM 823 C CA . LEU A 1 97 ? 11.196 2.417 -13.120 1.00 93.62 97 LEU A CA 1
ATOM 824 C C . LEU A 1 97 ? 10.438 1.338 -13.901 1.00 93.62 97 LEU A C 1
ATOM 826 O O . LEU A 1 97 ? 9.672 1.653 -14.812 1.00 93.62 97 LEU A O 1
ATOM 830 N N . TYR A 1 98 ? 10.675 0.068 -13.568 1.00 95.75 98 TYR A N 1
ATOM 831 C CA . TYR A 1 98 ? 9.978 -1.036 -14.215 1.00 95.75 98 TYR A CA 1
ATOM 832 C C . TYR A 1 98 ? 8.536 -1.185 -13.722 1.00 95.75 98 TYR A C 1
ATOM 834 O O . TYR A 1 98 ? 7.684 -1.568 -14.516 1.00 95.75 98 TYR A O 1
ATOM 842 N N . GLU A 1 99 ? 8.241 -0.833 -12.470 1.00 96.06 99 GLU A N 1
ATOM 843 C CA . GLU A 1 99 ? 6.871 -0.756 -11.951 1.00 96.06 99 GLU A CA 1
ATOM 844 C C . GLU A 1 99 ? 6.044 0.282 -12.723 1.00 96.06 99 GLU A C 1
ATOM 846 O O . GLU A 1 99 ? 4.950 -0.029 -13.202 1.00 96.06 99 GLU A O 1
ATOM 851 N N . ASP A 1 100 ? 6.589 1.484 -12.939 1.00 95.19 100 ASP A N 1
ATOM 852 C CA . ASP A 1 100 ? 5.947 2.507 -13.773 1.00 95.19 100 ASP A CA 1
ATOM 853 C C . ASP A 1 100 ? 5.769 2.027 -15.217 1.00 95.19 100 ASP A C 1
ATOM 855 O O . ASP A 1 100 ? 4.703 2.197 -15.809 1.00 95.19 100 ASP A O 1
ATOM 859 N N . ALA A 1 101 ? 6.800 1.408 -15.797 1.00 95.31 101 ALA A N 1
ATOM 860 C CA . ALA A 1 101 ? 6.735 0.886 -17.157 1.00 95.31 101 ALA A CA 1
ATOM 861 C C . ALA A 1 101 ? 5.661 -0.206 -17.297 1.00 95.31 101 ALA A C 1
ATOM 863 O O . ALA A 1 101 ? 4.862 -0.165 -18.231 1.00 95.31 101 ALA A O 1
ATOM 864 N N . LEU A 1 102 ? 5.581 -1.142 -16.352 1.00 96.19 102 LEU A N 1
ATOM 865 C CA . LEU A 1 102 ? 4.551 -2.178 -16.345 1.00 96.19 102 LEU A CA 1
ATOM 866 C C . LEU A 1 102 ? 3.154 -1.575 -16.136 1.00 96.19 102 LEU A C 1
ATOM 868 O O . LEU A 1 102 ? 2.198 -1.992 -16.787 1.00 96.19 102 LEU A O 1
ATOM 872 N N . THR A 1 103 ? 3.041 -0.534 -15.308 1.00 96.00 103 THR A N 1
ATOM 873 C CA . THR A 1 103 ? 1.794 0.224 -15.130 1.00 96.00 103 THR A CA 1
ATOM 874 C C . THR A 1 103 ? 1.338 0.858 -16.448 1.00 96.00 103 THR A C 1
ATOM 876 O O . THR A 1 103 ? 0.169 0.747 -16.812 1.00 96.00 103 THR A O 1
ATOM 879 N N . VAL A 1 104 ? 2.252 1.462 -17.216 1.00 93.19 104 VAL A N 1
ATOM 880 C CA . VAL A 1 104 ? 1.959 2.011 -18.554 1.00 93.19 104 VAL A CA 1
ATOM 881 C C . VAL A 1 104 ? 1.521 0.915 -19.526 1.00 93.19 104 VAL A C 1
ATOM 883 O O . VAL A 1 104 ? 0.566 1.115 -20.279 1.00 93.19 104 VAL A O 1
ATOM 886 N N . GLU A 1 105 ? 2.177 -0.247 -19.505 1.00 92.06 105 GLU A N 1
ATOM 887 C CA . GLU A 1 105 ? 1.783 -1.395 -20.328 1.00 92.06 105 GLU A CA 1
ATOM 888 C C . GLU A 1 105 ? 0.336 -1.821 -20.034 1.00 92.06 105 GLU A C 1
ATOM 890 O O . GLU A 1 105 ? -0.460 -1.974 -20.962 1.00 92.06 105 GLU A O 1
ATOM 895 N N . TYR A 1 106 ? -0.026 -1.956 -18.757 1.00 91.25 106 TYR A N 1
ATOM 896 C CA . TYR A 1 106 ? -1.378 -2.343 -18.348 1.00 91.25 106 TYR A CA 1
ATOM 897 C C . TYR A 1 106 ? -2.416 -1.255 -18.633 1.00 91.25 106 TYR A C 1
ATOM 899 O O . TYR A 1 106 ? -3.522 -1.571 -19.067 1.00 91.25 106 TYR A O 1
ATOM 907 N N . ILE A 1 107 ? -2.069 0.024 -18.485 1.00 88.25 107 ILE A N 1
ATOM 908 C CA . ILE A 1 107 ? -2.946 1.134 -18.887 1.00 88.25 107 ILE A CA 1
ATOM 909 C C . ILE A 1 107 ? -3.199 1.119 -20.396 1.00 88.25 107 ILE A C 1
ATOM 911 O O . ILE A 1 107 ? -4.310 1.406 -20.832 1.00 88.25 107 ILE A O 1
ATOM 915 N N . SER A 1 108 ? -2.208 0.761 -21.213 1.00 84.12 108 SER A N 1
ATOM 916 C CA . SER A 1 108 ? -2.416 0.642 -22.661 1.00 84.12 108 SER A CA 1
ATOM 917 C C . SER A 1 108 ? -3.453 -0.436 -23.012 1.00 84.12 108 SER A C 1
ATOM 919 O O . SER A 1 108 ? -4.203 -0.261 -23.976 1.00 84.12 108 SER A O 1
ATOM 921 N N . LYS A 1 109 ? -3.513 -1.512 -22.209 1.00 83.75 109 LYS A N 1
ATOM 922 C CA . LYS A 1 109 ? -4.451 -2.639 -22.354 1.00 83.75 109 LYS A CA 1
ATOM 923 C C . LYS A 1 109 ? -5.852 -2.321 -21.814 1.00 83.75 109 LYS A C 1
ATOM 925 O O . LYS A 1 109 ? -6.833 -2.606 -22.491 1.00 83.75 109 LYS A O 1
ATOM 930 N N . TYR A 1 110 ? -5.948 -1.729 -20.621 1.00 81.12 110 TYR A N 1
ATOM 931 C CA . TYR A 1 110 ? -7.209 -1.633 -19.861 1.00 81.12 110 TYR A CA 1
ATOM 932 C C . TYR A 1 110 ? -7.677 -0.202 -19.553 1.00 81.12 110 TYR A C 1
ATOM 934 O O . TYR A 1 110 ? -8.798 -0.005 -19.092 1.00 81.12 110 TYR A O 1
ATOM 942 N N . GLY A 1 111 ? -6.842 0.803 -19.815 1.00 81.06 111 GLY A N 1
ATOM 943 C CA . GLY A 1 111 ? -7.127 2.214 -19.564 1.00 81.06 111 GLY A CA 1
ATOM 944 C C . GLY A 1 111 ? -6.814 2.689 -18.139 1.00 81.06 111 GLY A C 1
ATOM 945 O O . GLY A 1 111 ? -6.781 1.916 -17.182 1.00 81.06 111 GLY A O 1
ATOM 946 N N . VAL A 1 112 ? -6.607 4.002 -17.987 1.00 86.44 112 VAL A N 1
ATOM 947 C CA . VAL A 1 112 ? -6.302 4.658 -16.692 1.00 86.44 112 VAL A CA 1
ATOM 948 C C . VAL A 1 112 ? -7.408 4.505 -15.645 1.00 86.44 112 VAL A C 1
ATOM 950 O O . VAL A 1 112 ? -7.142 4.565 -14.447 1.00 86.44 112 VAL A O 1
ATOM 953 N N . SER A 1 113 ? -8.657 4.284 -16.065 1.00 81.50 113 SER A N 1
ATOM 954 C CA . SER A 1 113 ? -9.764 4.050 -15.136 1.00 81.50 113 SER A CA 1
ATOM 955 C C . SER A 1 113 ? -9.564 2.782 -14.323 1.00 81.50 113 SER A C 1
ATOM 957 O O . SER A 1 113 ? -9.888 2.783 -13.138 1.00 81.50 113 SER A O 1
ATOM 959 N N . SER A 1 114 ? -8.977 1.756 -14.938 1.00 83.69 114 SER A N 1
ATOM 960 C CA . SER A 1 114 ? -8.981 0.390 -14.420 1.00 83.69 114 SER A CA 1
ATOM 961 C C . SER A 1 114 ? -7.663 -0.037 -13.785 1.00 83.69 114 SER A C 1
ATOM 963 O O . SER A 1 114 ? -7.583 -1.115 -13.214 1.00 83.69 114 SER A O 1
ATOM 965 N N . VAL A 1 115 ? -6.615 0.781 -13.864 1.00 87.38 115 VAL A N 1
ATOM 966 C CA . VAL A 1 115 ? -5.263 0.390 -13.449 1.00 87.38 115 VAL A CA 1
ATOM 967 C C . VAL A 1 115 ? -4.742 1.335 -12.372 1.00 87.38 115 VAL A C 1
ATOM 969 O O . VAL A 1 115 ? -5.022 2.529 -12.421 1.00 87.38 115 VAL A O 1
ATOM 972 N N . ARG A 1 116 ? -3.989 0.819 -11.398 1.00 91.75 116 ARG A N 1
ATOM 973 C CA . ARG A 1 116 ? -3.158 1.597 -10.465 1.00 91.75 116 ARG A CA 1
ATOM 974 C C . ARG A 1 116 ? -1.813 0.913 -10.262 1.00 91.75 116 ARG A C 1
ATOM 976 O O . ARG A 1 116 ? -1.736 -0.309 -10.291 1.00 91.75 116 ARG A O 1
ATOM 983 N N . GLY A 1 117 ? -0.767 1.687 -10.008 1.00 92.88 117 GLY A N 1
ATOM 984 C CA . GLY A 1 117 ? 0.575 1.155 -9.763 1.00 92.88 117 GLY A CA 1
ATOM 985 C C . GLY A 1 117 ? 1.647 2.233 -9.820 1.00 92.88 117 GLY A C 1
ATOM 986 O O . GLY A 1 117 ? 1.364 3.339 -10.288 1.00 92.88 117 GLY A O 1
ATOM 987 N N . GLY A 1 118 ? 2.846 1.944 -9.312 1.00 88.31 118 GLY A N 1
ATOM 988 C CA . GLY A 1 118 ? 3.975 2.878 -9.334 1.00 88.31 118 GLY A CA 1
ATOM 989 C C . GLY A 1 118 ? 3.632 4.232 -8.707 1.00 88.31 118 GLY A C 1
ATOM 990 O O . GLY A 1 118 ? 3.183 4.321 -7.564 1.00 88.31 118 GLY A O 1
ATOM 991 N N . HIS A 1 119 ? 3.790 5.308 -9.472 1.00 90.12 119 HIS A N 1
ATOM 992 C CA . HIS A 1 119 ? 3.426 6.661 -9.024 1.00 90.12 119 HIS A CA 1
ATOM 993 C C . HIS A 1 119 ? 1.917 6.981 -9.082 1.00 90.12 119 HIS A C 1
ATOM 995 O O . HIS A 1 119 ? 1.488 8.080 -8.718 1.00 90.12 119 HIS A O 1
ATOM 1001 N N . PHE A 1 120 ? 1.093 6.030 -9.519 1.00 91.75 120 PHE A N 1
ATOM 1002 C CA . PHE A 1 120 ? -0.339 6.189 -9.767 1.00 91.75 120 PHE A CA 1
ATOM 1003 C C . PHE A 1 120 ? -1.164 5.251 -8.882 1.00 91.75 120 PHE A C 1
ATOM 1005 O O . PHE A 1 120 ? -2.053 4.552 -9.358 1.00 91.75 120 PHE A O 1
ATOM 1012 N N . THR A 1 121 ? -0.843 5.172 -7.591 1.00 88.50 121 THR A N 1
ATOM 1013 C CA . THR A 1 121 ? -1.474 4.228 -6.645 1.00 88.50 121 THR A CA 1
ATOM 1014 C C . THR A 1 121 ? -2.675 4.795 -5.900 1.00 88.50 121 THR A C 1
ATOM 1016 O O . THR A 1 121 ? -3.384 4.049 -5.223 1.00 88.50 121 THR A O 1
ATOM 1019 N N . ASN A 1 122 ? -2.935 6.100 -6.028 1.00 87.69 122 ASN A N 1
ATOM 1020 C CA . ASN A 1 122 ? -4.043 6.751 -5.339 1.00 87.69 122 ASN A CA 1
ATOM 1021 C C . ASN A 1 122 ? -5.394 6.128 -5.768 1.00 87.69 122 ASN A C 1
ATOM 1023 O O . ASN A 1 122 ? -5.644 5.988 -6.971 1.00 87.69 122 ASN A O 1
ATOM 1027 N N . PRO A 1 123 ? -6.284 5.755 -4.828 1.00 79.56 123 PRO A N 1
ATOM 1028 C CA . PRO A 1 123 ? -7.599 5.216 -5.178 1.00 79.56 123 PRO A CA 1
ATOM 1029 C C . PRO A 1 123 ? -8.436 6.211 -5.980 1.00 79.56 123 PRO A C 1
ATOM 1031 O O . PRO A 1 123 ? -9.153 5.820 -6.905 1.00 79.56 123 PRO A O 1
ATOM 1034 N N . ASP A 1 124 ? -8.322 7.498 -5.646 1.00 84.31 124 ASP A N 1
ATOM 1035 C CA . ASP A 1 124 ? -8.974 8.573 -6.378 1.00 84.31 124 ASP A CA 1
ATOM 1036 C C . ASP A 1 124 ? -8.291 8.752 -7.738 1.00 84.31 124 ASP A C 1
ATOM 1038 O O . ASP A 1 124 ? -7.116 9.116 -7.831 1.00 84.31 124 ASP A O 1
ATOM 1042 N N . ILE A 1 125 ? -9.052 8.494 -8.803 1.00 82.44 125 ILE A N 1
ATOM 1043 C CA . ILE A 1 125 ? -8.588 8.591 -10.187 1.00 82.44 125 ILE A CA 1
ATOM 1044 C C . ILE A 1 125 ? -8.091 9.997 -10.533 1.00 82.44 125 ILE A C 1
ATOM 1046 O O . ILE A 1 125 ? -7.100 10.126 -11.248 1.00 82.44 125 ILE A O 1
ATOM 1050 N N . ASN A 1 126 ? -8.719 11.038 -9.982 1.00 85.94 126 ASN A N 1
ATOM 1051 C CA . ASN A 1 126 ? -8.358 12.424 -10.266 1.00 85.94 126 ASN A CA 1
ATOM 1052 C C . ASN A 1 126 ? -7.054 12.811 -9.569 1.00 85.94 126 ASN A C 1
ATOM 1054 O O . ASN A 1 126 ? -6.322 13.662 -10.060 1.00 85.94 126 ASN A O 1
ATOM 1058 N N . LYS A 1 127 ? -6.727 12.161 -8.448 1.00 89.12 127 LYS A N 1
ATOM 1059 C CA . LYS A 1 127 ? -5.425 12.324 -7.792 1.00 89.12 127 LYS A CA 1
ATOM 1060 C C . LYS A 1 127 ? -4.353 11.470 -8.462 1.00 89.12 127 LYS A C 1
ATOM 1062 O O . LYS A 1 127 ? -3.239 11.942 -8.660 1.00 89.12 127 LYS A O 1
ATOM 1067 N N . ALA A 1 128 ? -4.685 10.235 -8.842 1.00 88.19 128 ALA A N 1
ATOM 1068 C CA . ALA A 1 128 ? -3.755 9.331 -9.515 1.00 88.19 128 ALA A CA 1
ATOM 1069 C C . ALA A 1 128 ? -3.345 9.863 -10.893 1.00 88.19 128 ALA A C 1
ATOM 1071 O O . ALA A 1 128 ? -2.159 9.936 -11.192 1.00 88.19 128 ALA A O 1
ATOM 1072 N N . TYR A 1 129 ? -4.304 10.279 -11.716 1.00 90.38 129 TYR A N 1
ATOM 1073 C CA . TYR A 1 129 ? -4.073 10.681 -13.106 1.00 90.38 129 TYR A CA 1
ATOM 1074 C C . TYR A 1 129 ? -4.456 12.136 -13.377 1.00 90.38 129 TYR A C 1
ATOM 1076 O O . TYR A 1 129 ? -4.676 12.518 -14.524 1.00 90.38 129 TYR A O 1
ATOM 1084 N N . GLY A 1 130 ? -4.525 12.959 -12.331 1.00 88.19 130 GLY A N 1
ATOM 1085 C CA . GLY A 1 130 ? -4.677 14.400 -12.477 1.00 88.19 130 GLY A CA 1
ATOM 1086 C C . GLY A 1 130 ? -3.483 15.009 -13.198 1.00 88.19 130 GLY A C 1
ATOM 1087 O O . GLY A 1 130 ? -2.356 14.521 -13.086 1.00 88.19 130 GLY A O 1
ATOM 1088 N N . GLU A 1 131 ? -3.727 16.104 -13.912 1.00 85.25 131 GLU A N 1
ATOM 1089 C CA . GLU A 1 131 ? -2.725 16.779 -14.740 1.00 85.25 131 GLU A CA 1
ATOM 1090 C C . GLU A 1 131 ? -1.429 17.076 -13.973 1.00 85.25 131 GLU A C 1
ATOM 1092 O O . GLU A 1 131 ? -0.343 16.774 -14.461 1.00 85.25 131 GLU A O 1
ATOM 1097 N N . VAL A 1 132 ? -1.541 17.554 -12.730 1.00 86.00 132 VAL A N 1
ATOM 1098 C CA . VAL A 1 132 ? -0.392 17.835 -11.856 1.00 86.00 132 VAL A CA 1
ATOM 1099 C C . VAL A 1 132 ? 0.449 16.580 -11.598 1.00 86.00 132 VAL A C 1
ATOM 1101 O O . VAL A 1 132 ? 1.674 16.623 -11.705 1.00 86.00 132 VAL A O 1
ATOM 1104 N N . ASN A 1 133 ? -0.188 15.447 -11.284 1.00 89.25 133 ASN A N 1
ATOM 1105 C CA . ASN A 1 133 ? 0.523 14.205 -10.977 1.00 89.25 133 ASN A CA 1
ATOM 1106 C C . ASN A 1 133 ? 1.179 13.611 -12.232 1.00 89.25 133 ASN A C 1
ATOM 1108 O O . ASN A 1 133 ? 2.331 13.180 -12.202 1.00 89.25 133 ASN A O 1
ATOM 1112 N N . LEU A 1 134 ? 0.465 13.649 -13.359 1.00 88.25 134 LEU A N 1
ATOM 1113 C CA . LEU A 1 134 ? 0.983 13.219 -14.654 1.00 88.25 134 LEU A CA 1
ATOM 1114 C C . LEU A 1 134 ? 2.214 14.036 -15.061 1.00 88.25 134 LEU A C 1
ATOM 1116 O O . LEU A 1 134 ? 3.268 13.458 -15.335 1.00 88.25 134 LEU A O 1
ATOM 1120 N N . GLN A 1 135 ? 2.112 15.368 -15.025 1.00 86.44 135 GLN A N 1
ATOM 1121 C CA . GLN A 1 135 ? 3.218 16.265 -15.359 1.00 86.44 135 GLN A CA 1
ATOM 1122 C C . GLN A 1 135 ? 4.423 16.039 -14.439 1.00 86.44 135 GLN A C 1
ATOM 1124 O O . GLN A 1 135 ? 5.545 15.915 -14.934 1.00 86.44 135 GLN A O 1
ATOM 1129 N N . ARG A 1 136 ? 4.195 15.891 -13.124 1.00 86.50 136 ARG A N 1
ATOM 1130 C CA . ARG A 1 136 ? 5.247 15.631 -12.126 1.00 86.50 136 ARG A CA 1
ATOM 1131 C C . ARG A 1 136 ? 6.112 14.423 -12.480 1.00 86.50 136 ARG A C 1
ATOM 1133 O O . ARG A 1 136 ? 7.328 14.470 -12.311 1.00 86.50 136 ARG A O 1
ATOM 1140 N N . PHE A 1 137 ? 5.503 13.348 -12.976 1.00 86.38 137 PHE A N 1
ATOM 1141 C CA . PHE A 1 137 ? 6.219 12.112 -13.305 1.00 86.38 137 PHE A CA 1
ATOM 1142 C C . PHE A 1 137 ? 6.601 11.989 -14.789 1.00 86.38 137 PHE A C 1
ATOM 1144 O O . PHE A 1 137 ? 7.249 11.013 -15.190 1.00 86.38 137 PHE A O 1
ATOM 1151 N N . GLY A 1 138 ? 6.297 13.016 -15.589 1.00 85.62 138 GLY A N 1
ATOM 1152 C CA . GLY A 1 138 ? 6.651 13.102 -17.005 1.00 85.62 138 GLY A CA 1
ATOM 1153 C C . GLY A 1 138 ? 5.750 12.257 -17.902 1.00 85.62 138 GLY A C 1
ATOM 1154 O O . GLY A 1 138 ? 6.236 11.639 -18.856 1.00 85.62 138 GLY A O 1
ATOM 1155 N N . PHE A 1 139 ? 4.461 12.214 -17.580 1.00 89.50 139 PHE A N 1
ATOM 1156 C CA . PHE A 1 139 ? 3.421 11.536 -18.339 1.00 89.50 139 PHE A CA 1
ATOM 1157 C C . PHE A 1 139 ? 2.369 12.526 -18.830 1.00 89.50 139 PHE A C 1
ATOM 1159 O O . PHE A 1 139 ? 2.157 13.586 -18.247 1.00 89.50 139 PHE A O 1
ATOM 1166 N N . ILE A 1 140 ? 1.678 12.143 -19.895 1.00 83.81 140 ILE A N 1
ATOM 1167 C CA . ILE A 1 140 ? 0.427 12.764 -20.327 1.00 83.81 140 ILE A CA 1
ATOM 1168 C C . ILE A 1 140 ? -0.619 11.667 -20.493 1.00 83.81 140 ILE A C 1
ATOM 1170 O O . ILE A 1 140 ? -0.281 10.540 -20.861 1.00 83.81 140 ILE A O 1
ATOM 1174 N N . CYS A 1 141 ? -1.881 11.993 -20.229 1.00 82.94 141 CYS A N 1
ATOM 1175 C CA . CYS A 1 141 ? -3.000 11.096 -20.477 1.00 82.94 141 CYS A CA 1
ATOM 1176 C C . CYS A 1 141 ? -3.783 11.600 -21.687 1.00 82.94 141 CYS A C 1
ATOM 1178 O O . CYS A 1 141 ? -4.231 12.745 -21.706 1.00 82.94 141 CYS A O 1
ATOM 1180 N N . VAL A 1 142 ? -3.938 10.752 -22.700 1.00 79.44 142 VAL A N 1
ATOM 1181 C CA . VAL A 1 142 ? -4.742 11.041 -23.892 1.00 79.44 142 VAL A CA 1
ATOM 1182 C C . VAL A 1 142 ? -5.602 9.819 -24.172 1.00 79.44 142 VAL A C 1
ATOM 1184 O O . VAL A 1 142 ? -5.079 8.711 -24.264 1.00 79.44 142 VAL A O 1
ATOM 1187 N N . ASN A 1 143 ? -6.918 10.005 -24.304 1.00 79.81 143 ASN A N 1
ATOM 1188 C CA . ASN A 1 143 ? -7.874 8.925 -24.582 1.00 79.81 143 ASN A CA 1
ATOM 1189 C C . ASN A 1 143 ? -7.710 7.718 -23.636 1.00 79.81 143 ASN A C 1
ATOM 1191 O O . ASN A 1 143 ? -7.603 6.579 -24.084 1.00 79.81 143 ASN A O 1
ATOM 1195 N N . ASN A 1 144 ? -7.642 7.978 -22.327 1.00 76.56 144 ASN A N 1
ATOM 1196 C CA . ASN A 1 144 ? -7.439 6.975 -21.275 1.00 76.56 144 ASN A CA 1
ATOM 1197 C C . ASN A 1 144 ? -6.128 6.172 -21.353 1.00 76.56 144 ASN A C 1
ATOM 1199 O O . ASN A 1 144 ? -6.009 5.149 -20.678 1.00 76.56 144 ASN A O 1
ATOM 1203 N N . LYS A 1 145 ? -5.134 6.625 -22.125 1.00 81.62 145 LYS A N 1
ATOM 1204 C CA . LYS A 1 145 ? -3.806 6.003 -22.222 1.00 81.62 145 LYS A CA 1
ATOM 1205 C C . LYS A 1 145 ? -2.719 6.954 -21.746 1.00 81.62 145 LYS A C 1
ATOM 1207 O O . LYS A 1 145 ? -2.813 8.161 -21.965 1.00 81.62 145 LYS A O 1
ATOM 1212 N N . LEU A 1 146 ? -1.674 6.401 -21.131 1.00 85.06 146 LEU A N 1
ATOM 1213 C CA . LEU A 1 146 ? -0.492 7.165 -20.745 1.00 85.06 146 LEU A CA 1
ATOM 1214 C C . LEU A 1 146 ? 0.563 7.165 -21.842 1.00 85.06 146 LEU A C 1
ATOM 1216 O O . LEU A 1 146 ? 0.889 6.127 -22.415 1.00 85.06 146 LEU A O 1
ATOM 1220 N N . PHE A 1 147 ? 1.155 8.334 -22.051 1.00 80.56 147 PHE A N 1
ATOM 1221 C CA . PHE A 1 147 ? 2.293 8.533 -22.936 1.00 80.56 147 PHE A CA 1
ATOM 1222 C C . PHE A 1 147 ? 3.416 9.229 -22.179 1.00 80.56 147 PHE A C 1
ATOM 1224 O O . PHE A 1 147 ? 3.175 10.033 -21.277 1.00 80.56 147 PHE A O 1
ATOM 1231 N N . THR A 1 148 ? 4.657 8.927 -22.553 1.00 83.88 148 THR A N 1
ATOM 1232 C CA . THR A 1 148 ? 5.839 9.572 -21.984 1.00 83.88 148 THR A CA 1
ATOM 1233 C C . THR A 1 148 ? 6.968 9.667 -23.001 1.00 83.88 148 THR A C 1
ATOM 1235 O O . THR A 1 148 ? 7.227 8.740 -23.769 1.00 83.88 148 THR A O 1
ATOM 1238 N N . ASN A 1 149 ? 7.702 10.778 -22.946 1.00 77.25 149 ASN A N 1
ATOM 1239 C CA . ASN A 1 149 ? 8.936 10.973 -23.710 1.00 77.25 149 ASN A CA 1
ATOM 1240 C C . ASN A 1 149 ? 10.181 10.539 -22.923 1.00 77.25 149 ASN A C 1
ATOM 1242 O O . ASN A 1 149 ? 11.316 10.729 -23.373 1.00 77.25 149 ASN A O 1
ATOM 1246 N N . ARG A 1 150 ? 10.004 9.946 -21.735 1.00 84.19 150 ARG A N 1
ATOM 1247 C CA . ARG A 1 150 ? 11.115 9.461 -20.916 1.00 84.19 150 ARG A CA 1
ATOM 1248 C C . ARG A 1 150 ? 11.725 8.219 -21.561 1.00 84.19 150 ARG A C 1
ATOM 1250 O O . ARG A 1 150 ? 11.195 7.115 -21.458 1.00 84.19 150 ARG A O 1
ATOM 1257 N N . ARG A 1 151 ? 12.911 8.390 -22.158 1.00 84.75 151 ARG A N 1
ATOM 1258 C CA . ARG A 1 151 ? 13.708 7.297 -22.754 1.00 84.75 151 ARG A CA 1
ATOM 1259 C C . ARG A 1 151 ? 13.890 6.108 -21.808 1.00 84.75 151 ARG A C 1
ATOM 1261 O O . ARG A 1 151 ? 13.869 4.969 -22.263 1.00 84.75 151 ARG A O 1
ATOM 1268 N N . ALA A 1 152 ? 14.037 6.365 -20.506 1.00 85.62 152 ALA A N 1
ATOM 1269 C CA . ALA A 1 152 ? 14.192 5.322 -19.495 1.00 85.62 152 ALA A CA 1
ATOM 1270 C C . ALA A 1 152 ? 12.958 4.403 -19.404 1.00 85.62 152 ALA A C 1
ATOM 1272 O O . ALA A 1 152 ? 13.123 3.186 -19.433 1.00 85.62 152 ALA A O 1
ATOM 1273 N N . ILE A 1 153 ? 11.742 4.966 -19.384 1.00 88.38 153 ILE A N 1
ATOM 1274 C CA . ILE A 1 153 ? 10.488 4.192 -19.352 1.00 88.38 153 ILE A CA 1
ATOM 1275 C C . ILE A 1 153 ? 10.316 3.407 -20.651 1.00 88.38 153 ILE A C 1
ATOM 1277 O O . ILE A 1 153 ? 10.049 2.212 -20.609 1.00 88.38 153 ILE A O 1
ATOM 1281 N N . ASN A 1 154 ? 10.559 4.032 -21.806 1.00 86.12 154 ASN A N 1
ATOM 1282 C CA . ASN A 1 154 ? 10.455 3.346 -23.100 1.00 86.12 154 ASN A CA 1
ATOM 1283 C C . ASN A 1 154 ? 11.457 2.185 -23.223 1.00 86.12 154 ASN A C 1
ATOM 1285 O O . ASN A 1 154 ? 11.131 1.119 -23.744 1.00 86.12 154 ASN A O 1
ATOM 1289 N N . THR A 1 155 ? 12.665 2.360 -22.683 1.00 90.50 155 THR A N 1
ATOM 1290 C CA . THR A 1 155 ? 13.670 1.289 -22.610 1.00 90.50 155 THR A CA 1
ATOM 1291 C C . THR A 1 155 ? 13.226 0.172 -21.665 1.00 90.50 155 THR A C 1
ATOM 1293 O O . THR A 1 155 ? 13.377 -1.003 -21.999 1.00 90.50 155 THR A O 1
ATOM 1296 N N . ALA A 1 156 ? 12.666 0.514 -20.502 1.00 91.69 156 ALA A N 1
ATOM 1297 C CA . ALA A 1 156 ? 12.134 -0.459 -19.552 1.00 91.69 156 ALA A CA 1
ATOM 1298 C C . ALA A 1 156 ? 10.963 -1.253 -20.156 1.00 91.69 156 ALA A C 1
ATOM 1300 O O . ALA A 1 156 ? 11.000 -2.477 -20.121 1.00 91.69 156 ALA A O 1
ATOM 1301 N N . LEU A 1 157 ? 10.006 -0.589 -20.815 1.00 88.69 157 LEU A N 1
ATOM 1302 C CA . LEU A 1 157 ? 8.909 -1.211 -21.570 1.00 88.69 157 LEU A CA 1
ATOM 1303 C C . LEU A 1 157 ? 9.423 -2.216 -22.606 1.00 88.69 157 LEU A C 1
ATOM 1305 O O . LEU A 1 157 ? 8.941 -3.344 -22.685 1.00 88.69 157 LEU A O 1
ATOM 1309 N N . TYR A 1 158 ? 10.430 -1.831 -23.392 1.00 89.00 158 TYR A N 1
ATOM 1310 C CA . TYR A 1 158 ? 11.029 -2.732 -24.377 1.00 89.00 158 TYR A CA 1
ATOM 1311 C C . TYR A 1 158 ? 11.657 -3.970 -23.728 1.00 89.00 158 TYR A C 1
ATOM 1313 O O . TYR A 1 158 ? 11.511 -5.081 -24.239 1.00 89.00 158 TYR A O 1
ATOM 1321 N N . LYS A 1 159 ? 12.344 -3.793 -22.595 1.00 91.38 159 LYS A N 1
ATOM 1322 C CA . LYS A 1 159 ? 12.932 -4.907 -21.848 1.00 91.38 159 LYS A CA 1
ATOM 1323 C C . LYS A 1 159 ? 11.857 -5.801 -21.221 1.00 91.38 159 LYS A C 1
ATOM 1325 O O . LYS A 1 159 ? 11.974 -7.013 -21.350 1.00 91.38 159 LYS A O 1
ATOM 1330 N N . LEU A 1 160 ? 10.800 -5.232 -20.633 1.00 90.75 160 LEU A N 1
ATOM 1331 C CA . LEU A 1 160 ? 9.675 -5.967 -20.030 1.00 90.75 160 LEU A CA 1
ATOM 1332 C C . LEU A 1 160 ? 8.999 -6.925 -21.010 1.00 90.75 160 LEU A C 1
ATOM 1334 O O . LEU A 1 160 ? 8.575 -8.007 -20.614 1.00 90.75 160 LEU A O 1
ATOM 1338 N N . LYS A 1 161 ? 8.918 -6.559 -22.294 1.00 87.06 161 LYS A N 1
ATOM 1339 C CA . LYS A 1 161 ? 8.374 -7.437 -23.347 1.00 87.06 161 LYS A CA 1
ATOM 1340 C C . LYS A 1 161 ? 9.202 -8.704 -23.580 1.00 87.06 161 LYS A C 1
ATOM 1342 O O . LYS A 1 161 ? 8.703 -9.650 -24.169 1.00 87.06 161 LYS A O 1
ATOM 1347 N N . LYS A 1 162 ? 10.469 -8.710 -23.160 1.00 88.12 162 LYS A N 1
ATOM 1348 C CA . LYS A 1 162 ? 11.401 -9.837 -23.316 1.00 88.12 162 LYS A CA 1
ATOM 1349 C C . LYS A 1 162 ? 11.689 -10.565 -22.006 1.00 88.12 162 LYS A C 1
ATOM 1351 O O . LYS A 1 162 ? 12.429 -11.545 -22.012 1.00 88.12 162 LYS A O 1
ATOM 1356 N N . MET A 1 163 ? 11.191 -10.050 -20.884 1.00 88.44 163 MET A N 1
ATOM 1357 C CA . MET A 1 163 ? 11.401 -10.663 -19.579 1.00 88.44 163 MET A CA 1
ATOM 1358 C C . MET A 1 163 ? 10.513 -11.891 -19.419 1.00 88.44 163 MET A C 1
ATOM 1360 O O . MET A 1 163 ? 9.424 -11.964 -19.982 1.00 88.44 163 MET A O 1
ATOM 1364 N N . HIS A 1 164 ? 10.995 -12.852 -18.634 1.00 87.38 164 HIS A N 1
ATOM 1365 C CA . HIS A 1 164 ? 10.195 -14.003 -18.250 1.00 87.38 164 HIS A CA 1
ATOM 1366 C C . HIS A 1 164 ? 9.048 -13.556 -17.338 1.00 87.38 164 HIS A C 1
ATOM 1368 O O . HIS A 1 164 ? 9.278 -12.837 -16.365 1.00 87.38 164 HIS A O 1
ATOM 1374 N N . ARG A 1 165 ? 7.830 -13.986 -17.671 1.00 89.56 165 ARG A N 1
ATOM 1375 C CA . ARG A 1 165 ? 6.597 -13.662 -16.953 1.00 89.56 165 ARG A CA 1
ATOM 1376 C C . ARG A 1 165 ? 6.007 -14.949 -16.408 1.00 89.56 165 ARG A C 1
ATOM 1378 O O . ARG A 1 165 ? 5.760 -15.893 -17.159 1.00 89.56 165 ARG A O 1
ATOM 1385 N N . ILE A 1 166 ? 5.817 -14.984 -15.100 1.00 86.75 166 ILE A N 1
ATOM 1386 C CA . ILE A 1 166 ? 5.147 -16.076 -14.409 1.00 86.75 166 ILE A CA 1
ATOM 1387 C C . ILE A 1 166 ? 3.667 -15.716 -14.377 1.00 86.75 166 ILE A C 1
ATOM 1389 O O . ILE A 1 166 ? 3.310 -14.654 -13.872 1.00 86.75 166 ILE A O 1
ATOM 1393 N N . HIS A 1 167 ? 2.814 -16.598 -14.891 1.00 85.00 167 HIS A N 1
ATOM 1394 C CA . HIS A 1 167 ? 1.361 -16.440 -14.867 1.00 85.00 167 HIS A CA 1
ATOM 1395 C C . HIS A 1 167 ? 0.744 -17.519 -13.974 1.00 85.00 167 HIS A C 1
ATOM 1397 O O . HIS A 1 167 ? 0.518 -18.639 -14.441 1.00 85.00 167 HIS A O 1
ATOM 1403 N N . PRO A 1 168 ? 0.505 -17.219 -12.685 1.00 78.25 168 PRO A N 1
ATOM 1404 C CA . PRO A 1 168 ? -0.159 -18.143 -11.779 1.00 78.25 168 PRO A CA 1
ATOM 1405 C C . PRO A 1 168 ? -1.533 -18.563 -12.295 1.00 78.25 168 PRO A C 1
ATOM 1407 O O . PRO A 1 168 ? -2.380 -17.722 -12.592 1.00 78.25 168 PRO A O 1
ATOM 1410 N N . VAL A 1 169 ? -1.785 -19.868 -12.378 1.00 59.03 169 VAL A N 1
ATOM 1411 C CA . VAL A 1 169 ? -3.095 -20.395 -12.781 1.00 59.03 169 VAL A CA 1
ATOM 1412 C C . VAL A 1 169 ? -3.873 -20.779 -11.528 1.00 59.03 169 VAL A C 1
ATOM 1414 O O . VAL A 1 169 ? -3.351 -21.479 -10.668 1.00 59.03 169 VAL A O 1
ATOM 1417 N N . LYS A 1 170 ? -5.146 -20.370 -11.432 1.00 48.00 170 LYS A N 1
ATOM 1418 C CA . LYS A 1 170 ? -6.030 -20.696 -10.294 1.00 48.00 170 LYS A CA 1
ATOM 1419 C C . LYS A 1 170 ? -6.125 -22.210 -10.020 1.00 48.00 170 LYS A C 1
ATOM 1421 O O . LYS A 1 170 ? -6.209 -22.609 -8.868 1.00 48.00 170 LYS A O 1
ATOM 1426 N N . ALA A 1 171 ? -5.999 -23.043 -11.057 1.00 42.72 171 ALA A N 1
ATOM 1427 C CA . ALA A 1 171 ? -5.974 -24.506 -10.962 1.00 42.72 171 ALA A CA 1
ATOM 1428 C C . ALA A 1 171 ? -4.779 -25.084 -10.167 1.00 42.72 171 ALA A C 1
ATOM 1430 O O . ALA A 1 171 ? -4.828 -26.244 -9.768 1.00 42.72 171 ALA A O 1
ATOM 1431 N N . PHE A 1 172 ? -3.741 -24.286 -9.874 1.00 43.56 172 PHE A N 1
ATOM 1432 C CA . PHE A 1 172 ? -2.678 -24.643 -8.923 1.00 43.56 172 PHE A CA 1
ATOM 1433 C C . PHE A 1 172 ? -3.225 -24.898 -7.505 1.00 43.56 172 PHE A C 1
ATOM 1435 O O . PHE A 1 172 ? -2.664 -25.687 -6.754 1.00 43.56 172 PHE A O 1
ATOM 1442 N N . ILE A 1 173 ? -4.342 -24.254 -7.154 1.00 45.78 173 ILE A N 1
ATOM 1443 C CA . ILE A 1 173 ? -4.955 -24.299 -5.819 1.00 45.78 173 ILE A CA 1
ATOM 1444 C C . ILE A 1 173 ? -5.932 -25.483 -5.690 1.00 45.78 173 ILE A C 1
ATOM 1446 O O . ILE A 1 173 ? -6.134 -25.991 -4.591 1.00 45.78 173 ILE A O 1
ATOM 1450 N N . ASP A 1 174 ? -6.458 -25.979 -6.816 1.00 38.75 174 ASP A N 1
ATOM 1451 C CA . ASP A 1 174 ? -7.448 -27.066 -6.869 1.00 38.75 174 ASP A CA 1
ATOM 1452 C C . ASP A 1 174 ? -6.834 -28.454 -7.180 1.00 38.75 174 ASP A C 1
ATOM 1454 O O . ASP A 1 174 ? -7.545 -29.456 -7.200 1.00 38.75 174 ASP A O 1
ATOM 1458 N N . GLY A 1 175 ? -5.511 -28.542 -7.391 1.00 42.53 175 GLY A N 1
ATOM 1459 C CA . GLY A 1 175 ? -4.773 -29.813 -7.450 1.00 42.53 175 GLY A CA 1
ATOM 1460 C C . GLY A 1 175 ? -4.721 -30.542 -8.802 1.00 42.53 175 GLY A C 1
ATOM 1461 O O . GLY A 1 175 ? -4.293 -31.694 -8.827 1.00 42.53 175 GLY A O 1
ATOM 1462 N N . ASP A 1 176 ? -5.091 -29.915 -9.926 1.00 40.41 176 ASP A N 1
ATOM 1463 C CA . ASP A 1 176 ? -5.060 -30.565 -11.251 1.00 40.41 176 ASP A CA 1
ATOM 1464 C C . ASP A 1 176 ? -4.050 -29.922 -12.223 1.00 40.41 176 ASP A C 1
ATOM 1466 O O . ASP A 1 176 ? -4.354 -29.033 -13.027 1.00 40.41 176 ASP A O 1
ATOM 1470 N N . ILE A 1 177 ? -2.808 -30.408 -12.147 1.00 42.72 177 ILE A N 1
ATOM 1471 C CA . ILE A 1 177 ? -1.642 -29.942 -12.919 1.00 42.72 177 ILE A CA 1
ATOM 1472 C C . ILE A 1 177 ? -1.831 -30.140 -14.442 1.00 42.72 177 ILE A C 1
ATOM 1474 O O . ILE A 1 177 ? -1.325 -29.345 -15.233 1.00 42.72 177 ILE A O 1
ATOM 1478 N N . ALA A 1 178 ? -2.617 -31.129 -14.884 1.00 36.62 178 ALA A N 1
ATOM 1479 C CA . ALA A 1 178 ? -2.799 -31.443 -16.310 1.00 36.62 178 ALA A CA 1
ATOM 1480 C C . ALA A 1 178 ? -3.682 -30.423 -17.062 1.00 36.62 178 ALA A C 1
ATOM 1482 O O . ALA A 1 178 ? -3.615 -30.298 -18.292 1.00 36.62 178 ALA A O 1
ATOM 1483 N N . THR A 1 179 ? -4.506 -29.673 -16.331 1.00 39.34 179 THR A N 1
ATOM 1484 C CA . THR A 1 179 ? -5.343 -28.594 -16.875 1.00 39.34 179 THR A CA 1
ATOM 1485 C C . THR A 1 179 ? -4.551 -27.281 -17.002 1.00 39.34 179 THR A C 1
ATOM 1487 O O . THR A 1 179 ? -4.789 -26.494 -17.924 1.00 39.34 179 THR A O 1
ATOM 1490 N N . VAL A 1 180 ? -3.537 -27.083 -16.148 1.00 38.53 180 VAL A N 1
ATOM 1491 C CA . VAL A 1 180 ? -2.623 -25.922 -16.151 1.00 38.53 180 VAL A CA 1
ATOM 1492 C C . VAL A 1 180 ? -1.796 -25.857 -17.440 1.00 38.53 180 VAL A C 1
ATOM 1494 O O . VAL A 1 180 ? -1.723 -24.801 -18.071 1.00 38.53 180 VAL A O 1
ATOM 1497 N N . GLU A 1 181 ? -1.241 -26.985 -17.891 1.00 38.50 181 GLU A N 1
ATOM 1498 C CA . GLU A 1 181 ? -0.435 -27.044 -19.123 1.00 38.50 181 GLU A CA 1
ATOM 1499 C C . GLU A 1 181 ? -1.256 -26.748 -20.390 1.00 38.50 181 GLU A C 1
ATOM 1501 O O . GLU A 1 181 ? -0.754 -26.156 -21.348 1.00 38.50 181 GLU A O 1
ATOM 1506 N N . ARG A 1 182 ? -2.549 -27.099 -20.389 1.00 38.06 182 ARG A N 1
ATOM 1507 C CA . ARG A 1 182 ? -3.446 -26.924 -21.543 1.00 38.06 182 ARG A CA 1
ATOM 1508 C C . ARG A 1 182 ? -3.894 -25.469 -21.739 1.00 38.06 182 ARG A C 1
ATOM 1510 O O . ARG A 1 182 ? -4.029 -25.013 -22.875 1.00 38.06 182 ARG A O 1
ATOM 1517 N N . LEU A 1 183 ? -4.089 -24.720 -20.651 1.00 39.16 183 LEU A N 1
ATOM 1518 C CA . LEU A 1 183 ? -4.515 -23.313 -20.692 1.00 39.16 183 LEU A CA 1
ATOM 1519 C C . LEU A 1 183 ? -3.378 -22.362 -21.093 1.00 39.16 183 LEU A C 1
ATOM 1521 O O . LEU A 1 183 ? -3.606 -21.452 -21.890 1.00 39.16 183 LEU A O 1
ATOM 1525 N N . LEU A 1 184 ? -2.149 -22.623 -20.631 1.00 39.97 184 LEU A N 1
ATOM 1526 C CA . LEU A 1 184 ? -0.951 -21.852 -20.998 1.00 39.97 184 LEU A CA 1
ATOM 1527 C C . LEU A 1 184 ? -0.664 -21.881 -22.511 1.00 39.97 184 LEU A C 1
ATOM 1529 O O . LEU A 1 184 ? -0.148 -20.915 -23.068 1.00 39.97 184 LEU A O 1
ATOM 1533 N N . TYR A 1 185 ? -1.048 -22.963 -23.193 1.00 37.44 185 TYR A N 1
ATOM 1534 C CA . TYR A 1 185 ? -0.873 -23.110 -24.640 1.00 37.44 185 TYR A CA 1
ATOM 1535 C C . TYR A 1 185 ? -1.882 -22.293 -25.472 1.00 37.44 185 TYR A C 1
ATOM 1537 O O . TYR A 1 185 ? -1.654 -22.048 -26.657 1.00 37.44 185 TYR A O 1
ATOM 1545 N N . THR A 1 186 ? -3.002 -21.869 -24.876 1.00 34.94 186 THR A N 1
ATOM 1546 C CA . THR A 1 186 ? -4.116 -21.234 -25.605 1.00 34.94 186 THR A CA 1
ATOM 1547 C C . THR A 1 186 ? -4.005 -19.705 -25.603 1.00 34.94 186 THR A C 1
ATOM 1549 O O . THR A 1 186 ? -4.249 -19.069 -26.627 1.00 34.94 186 THR A O 1
ATOM 1552 N N . THR A 1 187 ? -3.545 -19.105 -24.501 1.00 37.09 187 THR A N 1
ATOM 1553 C CA . THR A 1 187 ? -3.314 -17.651 -24.378 1.00 37.09 187 THR A CA 1
ATOM 1554 C C . THR A 1 187 ? -2.157 -17.155 -25.248 1.00 37.09 187 THR A C 1
ATOM 1556 O O . THR A 1 187 ? -2.272 -16.096 -25.858 1.00 37.09 187 THR A O 1
ATOM 1559 N N . ALA A 1 188 ? -1.104 -17.959 -25.431 1.00 33.66 188 ALA A N 1
ATOM 1560 C CA . ALA A 1 188 ? 0.014 -17.634 -26.327 1.00 33.66 188 ALA A CA 1
ATOM 1561 C C . ALA A 1 188 ? -0.391 -17.486 -27.812 1.00 33.66 188 ALA A C 1
ATOM 1563 O O . ALA A 1 188 ? 0.353 -16.898 -28.595 1.00 33.66 188 ALA A O 1
ATOM 1564 N N . LYS A 1 189 ? -1.562 -18.007 -28.212 1.00 29.47 189 LYS A N 1
ATOM 1565 C CA . LYS A 1 189 ? -2.093 -17.906 -29.581 1.00 29.47 189 LYS A CA 1
ATOM 1566 C C . LYS A 1 189 ? -2.966 -16.670 -29.820 1.00 29.47 189 LYS A C 1
ATOM 1568 O O . LYS A 1 189 ? -3.143 -16.300 -30.973 1.00 29.47 189 LYS A O 1
ATOM 1573 N N . MET A 1 190 ? -3.503 -16.045 -28.770 1.00 31.50 190 MET A N 1
ATOM 1574 C CA . MET A 1 190 ? -4.427 -14.908 -28.894 1.00 31.50 190 MET A CA 1
ATOM 1575 C C . MET A 1 190 ? -3.706 -13.554 -28.976 1.00 31.50 190 MET A C 1
ATOM 1577 O O . MET A 1 190 ? -4.219 -12.636 -29.601 1.00 31.50 190 MET A O 1
ATOM 1581 N N . ASP A 1 191 ? -2.489 -13.440 -28.435 1.00 33.03 191 ASP A N 1
ATOM 1582 C CA . ASP A 1 191 ? -1.685 -12.204 -28.492 1.00 33.03 191 ASP A CA 1
ATOM 1583 C C . ASP A 1 191 ? -1.030 -11.945 -29.869 1.00 33.03 191 ASP A C 1
ATOM 1585 O O . ASP A 1 191 ? -0.381 -10.916 -30.073 1.00 33.03 191 ASP A O 1
ATOM 1589 N N . ALA A 1 192 ? -1.173 -12.876 -30.821 1.00 32.78 192 ALA A N 1
ATOM 1590 C CA . ALA A 1 192 ? -0.566 -12.787 -32.150 1.00 32.78 192 ALA A CA 1
ATOM 1591 C C . ALA A 1 192 ? -1.446 -12.072 -33.196 1.00 32.78 192 ALA A C 1
ATOM 1593 O O . ALA A 1 192 ? -0.903 -11.547 -34.167 1.00 32.78 192 ALA A O 1
ATOM 1594 N N . ASP A 1 193 ? -2.761 -11.992 -32.986 1.00 33.72 193 ASP A N 1
ATOM 1595 C CA . ASP A 1 193 ? -3.714 -11.469 -33.967 1.00 33.72 193 ASP A CA 1
ATOM 1596 C C . ASP A 1 193 ? -4.621 -10.411 -33.329 1.00 33.72 193 ASP A C 1
ATOM 1598 O O . ASP A 1 193 ? -5.646 -10.741 -32.754 1.00 33.72 193 ASP A O 1
ATOM 1602 N N . GLU A 1 194 ? -4.236 -9.134 -33.416 1.00 32.91 194 GLU A N 1
ATOM 1603 C CA . GLU A 1 194 ? -5.119 -8.042 -33.872 1.00 32.91 194 GLU A CA 1
ATOM 1604 C C . GLU A 1 194 ? -4.421 -6.681 -33.741 1.00 32.91 194 GLU A C 1
ATOM 1606 O O . GLU A 1 194 ? -4.257 -6.082 -32.678 1.00 32.91 194 GLU A O 1
ATOM 1611 N N . SER A 1 195 ? -3.971 -6.185 -34.890 1.00 36.84 195 SER A N 1
ATOM 1612 C CA . SER A 1 195 ? -3.364 -4.870 -35.050 1.00 36.84 195 SER A CA 1
ATOM 1613 C C . SER A 1 195 ? -4.415 -3.763 -34.995 1.00 36.84 195 SER A C 1
ATOM 1615 O O . SER A 1 195 ? -5.516 -3.948 -35.508 1.00 36.84 195 SER A O 1
ATOM 1617 N N . ASN A 1 196 ? -4.029 -2.552 -34.582 1.00 38.41 196 ASN A N 1
ATOM 1618 C CA . ASN A 1 196 ? -4.696 -1.366 -35.117 1.00 38.41 196 ASN A CA 1
ATOM 1619 C C . ASN A 1 196 ? -3.701 -0.245 -35.464 1.00 38.41 196 ASN A C 1
ATOM 1621 O O . ASN A 1 196 ? -3.425 0.658 -34.675 1.00 38.41 196 ASN A O 1
ATOM 1625 N N . LYS A 1 197 ? -3.163 -0.342 -36.689 1.00 42.00 197 LYS A N 1
ATOM 1626 C CA . LYS A 1 197 ? -2.120 0.505 -37.303 1.00 42.00 197 LYS A CA 1
ATOM 1627 C C . LYS A 1 197 ? -2.549 1.938 -37.651 1.00 42.00 197 LYS A C 1
ATOM 1629 O O . LYS A 1 197 ? -1.729 2.701 -38.151 1.00 42.00 197 LYS A O 1
ATOM 1634 N N . GLN A 1 198 ? -3.797 2.336 -37.413 1.00 35.31 198 GLN A N 1
ATOM 1635 C CA . GLN A 1 198 ? -4.294 3.646 -37.857 1.00 35.31 198 GLN A CA 1
ATOM 1636 C C . GLN A 1 198 ? -4.209 4.742 -36.777 1.00 35.31 198 GLN A C 1
ATOM 1638 O O . GLN A 1 198 ? -4.244 5.927 -37.094 1.00 35.31 198 GLN A O 1
ATOM 1643 N N . THR A 1 199 ? -4.016 4.360 -35.509 1.00 39.94 199 THR A N 1
ATOM 1644 C CA . THR A 1 199 ? -3.940 5.294 -34.366 1.00 39.94 199 THR A CA 1
ATOM 1645 C C . THR A 1 199 ? -2.524 5.837 -34.130 1.00 39.94 199 THR A C 1
ATOM 1647 O O . THR A 1 199 ? -2.361 6.930 -33.590 1.00 39.94 199 THR A O 1
ATOM 1650 N N . ASP A 1 200 ? -1.495 5.105 -34.566 1.00 40.88 200 ASP A N 1
ATOM 1651 C CA . ASP A 1 200 ? -0.088 5.401 -34.259 1.00 40.88 200 ASP A CA 1
ATOM 1652 C C . ASP A 1 200 ? 0.450 6.641 -34.993 1.00 40.88 200 ASP A C 1
ATOM 1654 O O . ASP A 1 200 ? 1.270 7.376 -34.443 1.00 40.88 200 ASP A O 1
ATOM 1658 N N . GLN A 1 201 ? -0.051 6.941 -36.197 1.00 39.94 201 GLN A N 1
ATOM 1659 C CA . GLN A 1 201 ? 0.468 8.050 -37.007 1.00 39.94 201 GLN A CA 1
ATOM 1660 C C . GLN A 1 201 ? 0.067 9.427 -36.448 1.00 39.94 201 GLN A C 1
ATOM 1662 O O . GLN A 1 201 ? 0.891 10.333 -36.385 1.00 39.94 201 GLN A O 1
ATOM 1667 N N . LEU A 1 202 ? -1.169 9.566 -35.953 1.00 39.00 202 LEU A N 1
ATOM 1668 C CA . LEU A 1 202 ? -1.667 10.809 -35.344 1.00 39.00 202 LEU A CA 1
ATOM 1669 C C . LEU A 1 202 ? -1.043 11.072 -33.954 1.00 39.00 202 LEU A C 1
ATOM 1671 O O . LEU A 1 202 ? -0.989 12.212 -33.487 1.00 39.00 202 LEU A O 1
ATOM 1675 N N . LEU A 1 203 ? -0.579 10.014 -33.279 1.00 37.28 203 LEU A N 1
ATOM 1676 C CA . LEU A 1 203 ? 0.063 10.073 -31.961 1.00 37.28 203 LEU A CA 1
ATOM 1677 C C . LEU A 1 203 ? 1.544 10.463 -32.049 1.00 37.28 203 LEU A C 1
ATOM 1679 O O . LEU A 1 203 ? 2.018 11.223 -31.201 1.00 37.28 203 LEU A O 1
ATOM 1683 N N . LEU A 1 204 ? 2.256 10.005 -33.084 1.00 40.03 204 LEU A N 1
ATOM 1684 C CA . LEU A 1 204 ? 3.648 10.389 -33.339 1.00 40.03 204 LEU A CA 1
ATOM 1685 C C . LEU A 1 204 ? 3.792 11.900 -33.594 1.00 40.03 204 LEU A C 1
ATOM 1687 O O . LEU A 1 204 ? 4.721 12.517 -33.068 1.00 40.03 204 LEU A O 1
ATOM 1691 N N . ASP A 1 205 ? 2.827 12.514 -34.283 1.00 40.47 205 ASP A N 1
ATOM 1692 C CA . ASP A 1 205 ? 2.837 13.955 -34.568 1.00 40.47 205 ASP A CA 1
ATOM 1693 C C . ASP A 1 205 ? 2.627 14.819 -33.310 1.00 40.47 205 ASP A C 1
ATOM 1695 O O . ASP A 1 205 ? 3.297 15.838 -33.137 1.00 40.47 205 ASP A O 1
ATOM 1699 N N . LYS A 1 206 ? 1.767 14.399 -32.367 1.00 37.28 206 LYS A N 1
ATOM 1700 C CA . LYS A 1 206 ? 1.549 15.136 -31.101 1.00 37.28 206 LYS A CA 1
ATOM 1701 C C . LYS A 1 206 ? 2.722 15.004 -30.127 1.00 37.28 206 LYS A C 1
ATOM 1703 O O . LYS A 1 206 ? 3.049 15.960 -29.418 1.00 37.28 206 LYS A O 1
ATOM 1708 N N . VAL A 1 207 ? 3.372 13.840 -30.110 1.00 34.72 207 VAL A N 1
ATOM 1709 C CA . VAL A 1 207 ? 4.577 13.578 -29.309 1.00 34.72 207 VAL A CA 1
ATOM 1710 C C . VAL A 1 207 ? 5.764 14.421 -29.787 1.00 34.72 207 VAL A C 1
ATOM 1712 O O . VAL A 1 207 ? 6.523 14.920 -28.952 1.00 34.72 207 VAL A O 1
ATOM 1715 N N . ALA A 1 208 ? 5.890 14.645 -31.100 1.00 37.94 208 ALA A N 1
ATOM 1716 C CA . ALA A 1 208 ? 6.945 15.471 -31.691 1.00 37.94 208 ALA A CA 1
ATOM 1717 C C . ALA A 1 208 ? 6.876 16.954 -31.270 1.00 37.94 208 ALA A C 1
ATOM 1719 O O . ALA A 1 208 ? 7.904 17.629 -31.216 1.00 37.94 208 ALA A O 1
ATOM 1720 N N . THR A 1 209 ? 5.689 17.458 -30.919 1.00 34.50 209 THR A N 1
ATOM 1721 C CA . THR A 1 209 ? 5.471 18.860 -30.514 1.00 34.50 209 THR A CA 1
ATOM 1722 C C . THR A 1 209 ? 5.585 19.137 -29.008 1.00 34.50 209 THR A C 1
ATOM 1724 O O . THR A 1 209 ? 5.579 20.301 -28.603 1.00 34.50 209 THR A O 1
ATOM 1727 N N . TYR A 1 210 ? 5.715 18.114 -28.155 1.00 28.19 210 TYR A N 1
ATOM 1728 C CA . TYR A 1 210 ? 5.778 18.300 -26.699 1.00 28.19 210 TYR A CA 1
ATOM 1729 C C . TYR A 1 210 ? 7.186 18.717 -26.234 1.00 28.19 210 TYR A C 1
ATOM 1731 O O . TYR A 1 210 ? 8.113 17.903 -26.193 1.00 28.19 210 TYR A O 1
ATOM 1739 N N . LYS A 1 211 ? 7.353 19.990 -25.849 1.00 29.73 211 LYS A N 1
ATOM 1740 C CA . LYS A 1 211 ? 8.582 20.497 -25.214 1.00 29.73 211 LYS A CA 1
ATOM 1741 C C . LYS A 1 211 ? 8.587 20.167 -23.719 1.00 29.73 211 LYS A C 1
ATOM 1743 O O . LYS A 1 211 ? 7.612 20.432 -23.024 1.00 29.73 211 LYS A O 1
ATOM 1748 N N . GLN A 1 212 ? 9.695 19.608 -23.231 1.00 25.59 212 GLN A N 1
ATOM 1749 C CA . GLN A 1 212 ? 9.867 19.310 -21.808 1.00 25.59 212 GLN A CA 1
ATOM 1750 C C . GLN A 1 212 ? 9.869 20.596 -20.964 1.00 25.59 212 GLN A C 1
ATOM 1752 O O . GLN A 1 212 ? 10.545 21.555 -21.349 1.00 25.59 212 GLN A O 1
ATOM 1757 N N . PRO A 1 213 ? 9.179 20.628 -19.809 1.00 26.95 213 PRO A N 1
ATOM 1758 C CA . PRO A 1 213 ? 9.405 21.666 -18.814 1.00 26.95 213 PRO A CA 1
ATOM 1759 C C . PRO A 1 213 ? 10.793 21.502 -18.173 1.00 26.95 213 PRO A C 1
ATOM 1761 O O . PRO A 1 213 ? 11.335 20.398 -18.087 1.00 26.95 213 PRO A O 1
ATOM 1764 N N . ALA A 1 214 ? 11.381 22.628 -17.763 1.00 26.00 214 ALA A N 1
ATOM 1765 C CA . ALA A 1 214 ? 12.715 22.708 -17.173 1.00 26.00 214 ALA A CA 1
ATOM 1766 C C . ALA A 1 214 ? 12.853 21.815 -15.917 1.00 26.00 214 ALA A C 1
ATOM 1768 O O . ALA A 1 214 ? 11.873 21.627 -15.194 1.00 26.00 214 ALA A O 1
ATOM 1769 N N . PRO A 1 215 ? 14.054 21.273 -15.630 1.00 27.00 215 PRO A N 1
ATOM 1770 C CA . PRO A 1 215 ? 14.251 20.339 -14.527 1.00 27.00 215 PRO A CA 1
ATOM 1771 C C . PRO A 1 215 ? 13.961 21.005 -13.175 1.00 27.00 215 PRO A C 1
ATOM 1773 O O . PRO A 1 215 ? 14.645 21.943 -12.770 1.00 27.00 215 PRO A O 1
ATOM 1776 N N . THR A 1 216 ? 12.948 20.505 -12.468 1.00 32.81 216 THR A N 1
ATOM 1777 C CA . THR A 1 216 ? 12.628 20.891 -11.087 1.00 32.81 216 THR A CA 1
ATOM 1778 C C . THR A 1 216 ? 13.403 20.061 -10.056 1.00 32.81 216 THR A C 1
ATOM 1780 O O . THR A 1 216 ? 13.804 18.928 -10.312 1.00 32.81 216 THR A O 1
ATOM 1783 N N . LYS A 1 217 ? 13.628 20.708 -8.906 1.00 35.94 217 LYS A N 1
ATOM 1784 C CA . LYS A 1 217 ? 14.607 20.473 -7.826 1.00 35.94 217 LYS A CA 1
ATOM 1785 C C . LYS A 1 217 ? 14.684 19.031 -7.267 1.00 35.94 217 LYS A C 1
ATOM 1787 O O . LYS A 1 217 ? 13.728 18.270 -7.336 1.00 35.94 217 LYS A O 1
ATOM 1792 N N . SER A 1 218 ? 15.861 18.683 -6.731 1.00 36.25 218 SER A N 1
ATOM 1793 C CA . SER A 1 218 ? 16.344 17.335 -6.369 1.00 36.25 218 SER A CA 1
ATOM 1794 C C . SER A 1 218 ? 15.492 16.555 -5.346 1.00 36.25 218 SER A C 1
ATOM 1796 O O . SER A 1 218 ? 14.717 17.111 -4.573 1.00 36.25 218 SER A O 1
ATOM 1798 N N . ALA A 1 219 ? 15.683 15.228 -5.321 1.00 34.12 219 ALA A N 1
ATOM 1799 C CA . ALA A 1 219 ? 14.954 14.242 -4.509 1.00 34.12 219 ALA A CA 1
ATOM 1800 C C . ALA A 1 219 ? 15.003 14.455 -2.979 1.00 34.12 219 ALA A C 1
ATOM 1802 O O . ALA A 1 219 ? 14.164 13.900 -2.264 1.00 34.12 219 ALA A O 1
ATOM 1803 N N . GLU A 1 220 ? 15.948 15.250 -2.480 1.00 28.77 220 GLU A N 1
ATOM 1804 C CA . GLU A 1 220 ? 16.017 15.670 -1.075 1.00 28.77 220 GLU A CA 1
ATOM 1805 C C . GLU A 1 220 ? 14.833 16.568 -0.712 1.00 28.77 220 GLU A C 1
ATOM 1807 O O . GLU A 1 220 ? 14.179 16.340 0.305 1.00 28.77 220 GLU A O 1
ATOM 1812 N N . HIS A 1 221 ? 14.441 17.466 -1.620 1.00 34.69 221 HIS A N 1
ATOM 1813 C CA . HIS A 1 221 ? 13.325 18.377 -1.392 1.00 34.69 221 HIS A CA 1
ATOM 1814 C C . HIS A 1 221 ? 11.985 17.630 -1.285 1.00 34.69 221 HIS A C 1
ATOM 1816 O O . HIS A 1 221 ? 11.165 17.931 -0.429 1.00 34.69 221 HIS A O 1
ATOM 1822 N N . HIS A 1 222 ? 11.802 16.550 -2.055 1.00 41.38 222 HIS A N 1
ATOM 1823 C CA . HIS A 1 222 ? 10.609 15.699 -1.960 1.00 41.38 222 HIS A CA 1
ATOM 1824 C C . HIS A 1 222 ? 10.532 14.850 -0.684 1.00 41.38 222 HIS A C 1
ATOM 1826 O O . HIS A 1 222 ? 9.436 14.437 -0.298 1.00 41.38 222 HIS A O 1
ATOM 1832 N N . ARG A 1 223 ? 11.665 14.536 -0.039 1.00 32.78 223 ARG A N 1
ATOM 1833 C CA . ARG A 1 223 ? 11.656 13.907 1.294 1.00 32.78 223 ARG A CA 1
ATOM 1834 C C . ARG A 1 223 ? 11.263 14.929 2.356 1.00 32.78 223 ARG A C 1
ATOM 1836 O O . ARG A 1 223 ? 10.460 14.598 3.224 1.00 32.78 223 ARG A O 1
ATOM 1843 N N . GLU A 1 224 ? 11.765 16.154 2.243 1.00 36.88 224 GLU A N 1
ATOM 1844 C CA . GLU A 1 224 ? 11.386 17.270 3.114 1.00 36.88 224 GLU A CA 1
ATOM 1845 C C . GLU A 1 224 ? 9.916 17.668 2.949 1.00 36.88 224 GLU A C 1
ATOM 1847 O O . GLU A 1 224 ? 9.269 17.965 3.946 1.00 36.88 224 GLU A O 1
ATOM 1852 N N . ASP A 1 225 ? 9.368 17.652 1.730 1.00 37.72 225 ASP A N 1
ATOM 1853 C CA . ASP A 1 225 ? 7.948 17.930 1.463 1.00 37.72 225 ASP A CA 1
ATOM 1854 C C . ASP A 1 225 ? 7.041 16.898 2.149 1.00 37.72 225 ASP A C 1
ATOM 1856 O O . ASP A 1 225 ? 6.136 17.267 2.887 1.00 37.72 225 ASP A O 1
ATOM 1860 N N . ARG A 1 226 ? 7.324 15.596 1.980 1.00 42.59 226 ARG A N 1
ATOM 1861 C CA . ARG A 1 226 ? 6.541 14.524 2.625 1.00 42.59 226 ARG A CA 1
ATOM 1862 C C . ARG A 1 226 ? 6.645 14.558 4.146 1.00 42.59 226 ARG A C 1
ATOM 1864 O O . ARG A 1 226 ? 5.675 14.256 4.832 1.00 42.59 226 ARG A O 1
ATOM 1871 N N . LYS A 1 227 ? 7.824 14.904 4.671 1.00 54.00 227 LYS A N 1
ATOM 1872 C CA . LYS A 1 227 ? 8.022 15.094 6.109 1.00 54.00 227 LYS A CA 1
ATOM 1873 C C . LYS A 1 227 ? 7.187 16.279 6.608 1.00 54.00 227 LYS A C 1
ATOM 1875 O O . LYS A 1 227 ? 6.473 16.119 7.587 1.00 54.00 227 LYS A O 1
ATOM 1880 N N . ARG A 1 228 ? 7.193 17.404 5.881 1.00 52.84 228 ARG A N 1
ATOM 1881 C CA . ARG A 1 228 ? 6.360 18.582 6.173 1.00 52.84 228 ARG A CA 1
ATOM 1882 C C . ARG A 1 228 ? 4.862 18.271 6.127 1.00 52.84 228 ARG A C 1
ATOM 1884 O O . ARG A 1 228 ? 4.150 18.681 7.031 1.00 52.84 228 ARG A O 1
ATOM 1891 N N . GLU A 1 229 ? 4.386 17.527 5.131 1.00 52.28 229 GLU A N 1
ATOM 1892 C CA . GLU A 1 229 ? 2.976 17.111 5.031 1.00 52.28 229 GLU A CA 1
ATOM 1893 C C . GLU A 1 229 ? 2.561 16.221 6.215 1.00 52.28 229 GLU A C 1
ATOM 1895 O O . GLU A 1 229 ? 1.550 16.489 6.860 1.00 52.28 229 GLU A O 1
ATOM 1900 N N . ALA A 1 230 ? 3.380 15.225 6.569 1.00 55.16 230 ALA A N 1
ATOM 1901 C CA . ALA A 1 230 ? 3.138 14.381 7.741 1.00 55.16 230 ALA A CA 1
ATOM 1902 C C . ALA A 1 230 ? 3.192 15.172 9.063 1.00 55.16 230 ALA A C 1
ATOM 1904 O O . ALA A 1 230 ? 2.446 14.876 9.996 1.00 55.16 230 ALA A O 1
ATOM 1905 N N . ASP A 1 231 ? 4.055 16.187 9.154 1.00 68.69 231 ASP A N 1
ATOM 1906 C CA . ASP A 1 231 ? 4.136 17.082 10.311 1.00 68.69 231 ASP A CA 1
ATOM 1907 C C . ASP A 1 231 ? 2.893 17.978 10.428 1.00 68.69 231 ASP A C 1
ATOM 1909 O O . ASP A 1 231 ? 2.387 18.163 11.534 1.00 68.69 231 ASP A O 1
ATOM 1913 N N . VAL A 1 232 ? 2.335 18.451 9.308 1.00 67.25 232 VAL A N 1
ATOM 1914 C CA . VAL A 1 232 ? 1.073 19.214 9.275 1.00 67.25 232 VAL A CA 1
ATOM 1915 C C . VAL A 1 232 ? -0.116 18.353 9.704 1.00 67.25 232 VAL A C 1
ATOM 1917 O O . VAL A 1 232 ? -0.931 18.800 10.511 1.00 67.25 232 VAL A O 1
ATOM 1920 N N . GLU A 1 233 ? -0.217 17.120 9.205 1.00 69.19 233 GLU A N 1
ATOM 1921 C CA . GLU A 1 233 ? -1.295 16.195 9.585 1.00 69.19 233 GLU A CA 1
ATOM 1922 C C . GLU A 1 233 ? -1.242 15.844 11.077 1.00 69.19 233 GLU A C 1
ATOM 1924 O O . GLU A 1 233 ? -2.268 15.840 11.758 1.00 69.19 233 GLU A O 1
ATOM 1929 N N . ILE A 1 234 ? -0.040 15.610 11.610 1.00 79.88 234 ILE A N 1
ATOM 1930 C CA . ILE A 1 234 ? 0.155 15.324 13.036 1.00 79.88 234 ILE A CA 1
ATOM 1931 C C . ILE A 1 234 ? -0.148 16.549 13.898 1.00 79.88 234 ILE A C 1
ATOM 1933 O O . ILE A 1 234 ? -0.784 16.402 14.941 1.00 79.88 234 ILE A O 1
ATOM 1937 N N . ARG A 1 235 ? 0.239 17.752 13.457 1.00 82.50 235 ARG A N 1
ATOM 1938 C CA . ARG A 1 235 ? -0.119 19.005 14.136 1.00 82.50 235 ARG A CA 1
ATOM 1939 C C . ARG A 1 235 ? -1.640 19.179 14.194 1.00 82.50 235 ARG A C 1
ATOM 1941 O O . ARG A 1 235 ? -2.178 19.491 15.250 1.00 82.50 235 ARG A O 1
ATOM 1948 N N . ALA A 1 236 ? -2.351 18.896 13.101 1.00 74.12 236 ALA A N 1
ATOM 1949 C CA . ALA A 1 236 ? -3.814 18.945 13.075 1.00 74.12 236 ALA A CA 1
ATOM 1950 C C . ALA A 1 236 ? -4.460 17.919 14.028 1.00 74.12 236 ALA A C 1
ATOM 1952 O O . ALA A 1 236 ? -5.421 18.252 14.721 1.00 74.12 236 ALA A O 1
ATOM 1953 N N . ALA A 1 237 ? -3.914 16.701 14.106 1.00 76.31 237 ALA A N 1
ATOM 1954 C CA . ALA A 1 237 ? -4.379 15.683 15.048 1.00 76.31 237 ALA A CA 1
ATOM 1955 C C . ALA A 1 237 ? -4.156 16.100 16.513 1.00 76.31 237 ALA A C 1
ATOM 1957 O O . ALA A 1 237 ? -5.060 15.956 17.333 1.00 76.31 237 ALA A O 1
ATOM 1958 N N . GLN A 1 238 ? -2.986 16.664 16.837 1.00 86.62 238 GLN A N 1
ATOM 1959 C CA . GLN A 1 238 ? -2.688 17.196 18.173 1.00 86.62 238 GLN A CA 1
ATOM 1960 C C . GLN A 1 238 ? -3.638 18.337 18.552 1.00 86.62 238 GLN A C 1
ATOM 1962 O O . GLN A 1 238 ? -4.162 18.338 19.665 1.00 86.62 238 GLN A O 1
ATOM 1967 N N . ARG A 1 239 ? -3.932 19.249 17.615 1.00 84.81 239 ARG A N 1
ATOM 1968 C CA . ARG A 1 239 ? -4.889 20.342 17.829 1.00 84.81 239 ARG A CA 1
ATOM 1969 C C . ARG A 1 239 ? -6.278 19.825 18.198 1.00 84.81 239 ARG A C 1
ATOM 1971 O O . ARG A 1 239 ? -6.863 20.305 19.165 1.00 84.81 239 ARG A O 1
ATOM 1978 N N . LEU A 1 240 ? -6.785 18.827 17.468 1.00 81.50 240 LEU A N 1
ATOM 1979 C CA . LEU A 1 240 ? -8.100 18.243 17.746 1.00 81.50 240 LEU A CA 1
ATOM 1980 C C . LEU A 1 240 ? -8.145 17.589 19.133 1.00 81.50 240 LEU A C 1
ATOM 1982 O O . LEU A 1 240 ? -9.119 17.753 19.859 1.00 81.50 240 LEU A O 1
ATOM 1986 N N . ILE A 1 241 ? -7.081 16.888 19.533 1.00 84.12 241 ILE A N 1
ATOM 1987 C CA . ILE A 1 241 ? -7.000 16.293 20.874 1.00 84.12 241 ILE A CA 1
ATOM 1988 C C . ILE A 1 241 ? -7.067 17.383 21.946 1.00 84.12 241 ILE A C 1
ATOM 1990 O O . ILE A 1 241 ? -7.889 17.288 22.853 1.00 84.12 241 ILE A O 1
ATOM 1994 N N . VAL A 1 242 ? -6.264 18.443 21.809 1.00 85.69 242 VAL A N 1
ATOM 1995 C CA . VAL A 1 242 ? -6.261 19.570 22.755 1.00 85.69 242 VAL A CA 1
ATOM 1996 C C . VAL A 1 242 ? -7.636 20.234 22.837 1.00 85.69 242 VAL A C 1
ATOM 1998 O O . VAL A 1 242 ? -8.116 20.504 23.932 1.00 85.69 242 VAL A O 1
ATOM 2001 N N . GLN A 1 243 ? -8.320 20.434 21.712 1.00 82.50 243 GLN A N 1
ATOM 2002 C CA . GLN A 1 243 ? -9.678 20.990 21.696 1.00 82.50 243 GLN A CA 1
ATOM 2003 C C . GLN A 1 243 ? -10.667 20.149 22.498 1.00 82.50 243 GLN A C 1
ATOM 2005 O O . GLN A 1 243 ? -11.445 20.691 23.279 1.00 82.50 243 GLN A O 1
ATOM 2010 N N . TYR A 1 244 ? -10.625 18.827 22.340 1.00 79.25 244 TYR A N 1
ATOM 2011 C CA . TYR A 1 244 ? -11.487 17.917 23.091 1.00 79.25 244 TYR A CA 1
ATOM 2012 C C . TYR A 1 244 ? -11.119 17.872 24.579 1.00 79.25 244 TYR A C 1
ATOM 2014 O O . TYR A 1 244 ? -12.015 17.832 25.421 1.00 79.25 244 TYR A O 1
ATOM 2022 N N . MET A 1 245 ? -9.829 17.950 24.919 1.00 80.31 245 MET A N 1
ATOM 2023 C CA . MET A 1 245 ? -9.369 18.071 26.308 1.00 80.31 245 MET A CA 1
ATOM 2024 C C . MET A 1 245 ? -9.920 19.334 26.973 1.00 80.31 245 MET A C 1
ATOM 2026 O O . MET A 1 245 ? -10.461 19.261 28.074 1.00 80.31 245 MET A O 1
ATOM 2030 N N . VAL A 1 246 ? -9.838 20.476 26.286 1.00 79.94 246 VAL A N 1
ATOM 2031 C CA . VAL A 1 246 ? -10.374 21.758 26.767 1.00 79.94 246 VAL A CA 1
ATOM 2032 C C . VAL A 1 246 ? -11.900 21.699 26.877 1.00 79.94 246 VAL A C 1
ATOM 2034 O O . VAL A 1 246 ? -12.455 22.129 27.885 1.00 79.94 246 VAL A O 1
ATOM 2037 N N . TYR A 1 247 ? -12.579 21.121 25.881 1.00 78.56 247 TYR A N 1
ATOM 2038 C CA . TYR A 1 247 ? -14.039 21.010 25.842 1.00 78.56 247 TYR A CA 1
ATOM 2039 C C . TYR A 1 247 ? -14.605 20.151 26.984 1.00 78.56 247 TYR A C 1
ATOM 2041 O O . TYR A 1 247 ? -15.561 20.556 27.641 1.00 78.56 247 TYR A O 1
ATOM 2049 N N . TYR A 1 248 ? -14.031 18.968 27.230 1.00 75.50 248 TYR A N 1
ATOM 2050 C CA . TYR A 1 248 ? -14.517 18.033 28.257 1.00 75.50 248 TYR A CA 1
ATOM 2051 C C . TYR A 1 248 ? -13.917 18.272 29.650 1.00 75.50 248 TYR A C 1
ATOM 2053 O O . TYR A 1 248 ? -14.454 17.765 30.638 1.00 75.50 248 TYR A O 1
ATOM 2061 N N . ASN A 1 249 ? -12.826 19.038 29.728 1.00 74.69 249 ASN A N 1
ATOM 2062 C CA . ASN A 1 249 ? -12.175 19.518 30.943 1.00 74.69 249 ASN A CA 1
ATOM 2063 C C . ASN A 1 249 ? -12.017 18.430 32.032 1.00 74.69 249 ASN A C 1
ATOM 2065 O O . ASN A 1 249 ? -11.377 17.404 31.793 1.00 74.69 249 ASN A O 1
ATOM 2069 N N . GLU A 1 250 ? -12.624 18.607 33.210 1.00 66.38 250 GLU A N 1
ATOM 2070 C CA . GLU A 1 250 ? -12.508 17.691 34.356 1.00 66.38 250 GLU A CA 1
ATOM 2071 C C . GLU A 1 250 ? -12.865 16.234 34.015 1.00 66.38 250 GLU A C 1
ATOM 2073 O O . GLU A 1 250 ? -12.246 15.302 34.537 1.00 66.38 250 GLU A O 1
ATOM 2078 N N . ASN A 1 251 ? -13.804 16.013 33.090 1.00 66.94 251 ASN A N 1
ATOM 2079 C CA . ASN A 1 251 ? -14.214 14.663 32.716 1.00 66.94 251 ASN A CA 1
ATOM 2080 C C . ASN A 1 251 ? -13.132 13.916 31.922 1.00 66.94 251 ASN A C 1
ATOM 2082 O O . ASN A 1 251 ? -13.004 12.701 32.074 1.00 66.94 251 ASN A O 1
ATOM 2086 N N . TRP A 1 252 ? -12.324 14.624 31.124 1.00 70.12 252 TRP A N 1
ATOM 2087 C CA . TRP A 1 252 ? -11.182 14.029 30.418 1.00 70.12 252 TRP A CA 1
ATOM 2088 C C . TRP A 1 252 ? -10.149 13.478 31.404 1.00 70.12 252 TRP A C 1
ATOM 2090 O O . TRP A 1 252 ? -9.592 12.396 31.227 1.00 70.12 252 TRP A O 1
ATOM 2100 N N . ILE A 1 253 ? -9.902 14.218 32.483 1.00 60.62 253 ILE A N 1
ATOM 2101 C CA . ILE A 1 253 ? -8.871 13.903 33.476 1.00 60.62 253 ILE A CA 1
ATOM 2102 C C . ILE A 1 253 ? -9.259 12.687 34.315 1.00 60.62 253 ILE A C 1
ATOM 2104 O O . ILE A 1 253 ? -8.397 11.891 34.687 1.00 60.62 253 ILE A O 1
ATOM 2108 N N . GLN A 1 254 ? -10.552 12.511 34.577 1.00 59.56 254 GLN A N 1
ATOM 2109 C CA . GLN A 1 254 ? -11.062 11.378 35.348 1.00 59.56 254 GLN A CA 1
ATOM 2110 C C . GLN A 1 254 ? -11.077 10.063 34.555 1.00 59.56 254 GLN A C 1
ATOM 2112 O O . GLN A 1 254 ? -11.009 8.996 35.162 1.00 59.56 254 GLN A O 1
ATOM 2117 N N . THR A 1 255 ? -11.151 10.124 33.222 1.00 58.16 255 THR A N 1
ATOM 2118 C CA . THR A 1 255 ? -11.340 8.942 32.362 1.00 58.16 255 THR A CA 1
ATOM 2119 C C . THR A 1 255 ? -10.103 8.580 31.534 1.00 58.16 255 THR A C 1
ATOM 2121 O O . THR A 1 255 ? -9.813 7.398 31.365 1.00 58.16 255 THR A O 1
ATOM 2124 N N . GLU A 1 256 ? -9.307 9.560 31.088 1.00 61.44 256 GLU A N 1
ATOM 2125 C CA . GLU A 1 256 ? -8.323 9.351 30.013 1.00 61.44 256 GLU A CA 1
ATOM 2126 C C . GLU A 1 256 ? -6.916 9.945 30.302 1.00 61.44 256 GLU A C 1
ATOM 2128 O O . GLU A 1 256 ? -6.035 9.875 29.441 1.00 61.44 256 GLU A O 1
ATOM 2133 N N . LYS A 1 257 ? -6.636 10.482 31.511 1.00 53.22 257 LYS A N 1
ATOM 2134 C CA . LYS A 1 257 ? -5.336 11.125 31.869 1.00 53.22 257 LYS A CA 1
ATOM 2135 C C . LYS A 1 257 ? -4.099 10.253 31.591 1.00 53.22 257 LYS A C 1
ATOM 2137 O O . LYS A 1 257 ? -3.021 10.773 31.332 1.00 53.22 257 LYS A O 1
ATOM 2142 N N . ASN A 1 258 ? -4.253 8.930 31.614 1.00 60.25 258 ASN A N 1
ATOM 2143 C CA . ASN A 1 258 ? -3.153 7.976 31.439 1.00 60.25 258 ASN A CA 1
ATOM 2144 C C . ASN A 1 258 ? -2.966 7.486 29.993 1.00 60.25 258 ASN A C 1
ATOM 2146 O O . ASN A 1 258 ? -2.181 6.567 29.765 1.00 60.25 258 ASN A O 1
ATOM 2150 N N . ILE A 1 259 ? -3.699 8.038 29.023 1.00 66.75 259 ILE A N 1
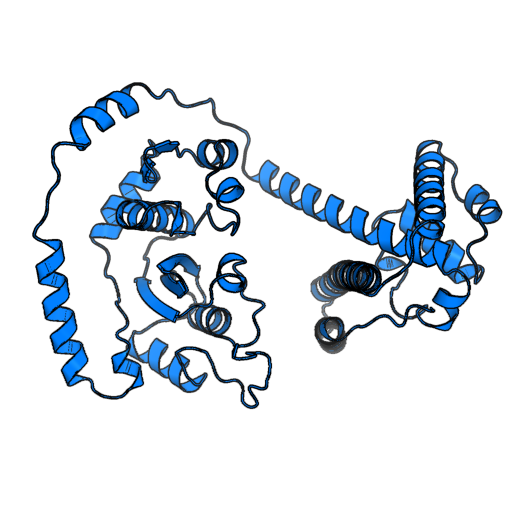ATOM 2151 C CA . ILE A 1 259 ? -3.715 7.493 27.657 1.00 66.75 259 ILE A CA 1
ATOM 2152 C C . ILE A 1 259 ? -2.684 8.162 26.758 1.00 66.75 259 ILE A C 1
ATOM 2154 O O . ILE A 1 259 ? -2.104 7.488 25.907 1.00 66.75 259 ILE A O 1
ATOM 2158 N N . ILE A 1 260 ? -2.435 9.460 26.945 1.00 80.88 260 ILE A N 1
ATOM 2159 C CA . ILE A 1 260 ? -1.533 10.230 26.086 1.00 80.88 260 ILE A CA 1
ATOM 2160 C C . ILE A 1 260 ? -0.500 10.946 26.963 1.00 80.88 260 ILE A C 1
ATOM 2162 O O . ILE A 1 260 ? -0.863 11.890 27.665 1.00 80.88 260 ILE A O 1
ATOM 2166 N N . PRO A 1 261 ? 0.773 10.520 26.954 1.00 85.31 261 PRO A N 1
ATOM 2167 C CA . PRO A 1 261 ? 1.827 11.217 27.680 1.00 85.31 261 PRO A CA 1
ATOM 2168 C C . PRO A 1 261 ? 2.097 12.593 27.047 1.00 85.31 261 PRO A C 1
ATOM 2170 O O . PRO A 1 261 ? 1.898 12.775 25.842 1.00 85.31 261 PRO A O 1
ATOM 2173 N N . GLU A 1 262 ? 2.549 13.571 27.838 1.00 86.56 262 GLU A N 1
ATOM 2174 C CA . GLU A 1 262 ? 2.799 14.939 27.347 1.00 86.56 262 GLU A CA 1
ATOM 2175 C C . GLU A 1 262 ? 3.857 14.971 26.232 1.00 86.56 262 GLU A C 1
ATOM 2177 O O . GLU A 1 262 ? 3.776 15.760 25.290 1.00 86.56 262 GLU A O 1
ATOM 2182 N N . GLU A 1 263 ? 4.800 14.033 26.266 1.00 87.75 263 GLU A N 1
ATOM 2183 C CA . GLU A 1 263 ? 5.868 13.878 25.283 1.00 87.75 263 GLU A CA 1
ATOM 2184 C C . GLU A 1 263 ? 5.364 13.377 23.920 1.00 87.75 263 GLU A C 1
ATOM 2186 O O . GLU A 1 263 ? 6.100 13.431 22.930 1.00 87.75 263 GLU A O 1
ATOM 2191 N N . ALA A 1 264 ? 4.113 12.910 23.832 1.00 85.75 264 ALA A N 1
ATOM 2192 C CA . ALA A 1 264 ? 3.477 12.593 22.555 1.00 8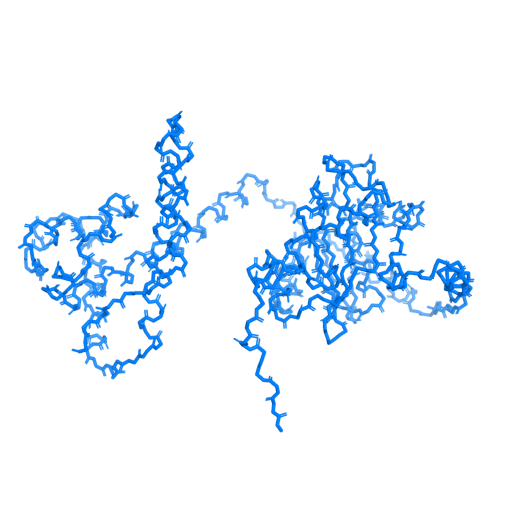5.75 264 ALA A CA 1
ATOM 2193 C C . ALA A 1 264 ? 3.109 13.859 21.752 1.00 85.75 264 ALA A C 1
ATOM 2195 O O . ALA A 1 264 ? 2.907 13.785 20.533 1.00 85.75 264 ALA A O 1
ATOM 2196 N N . PHE A 1 265 ? 3.070 15.029 22.403 1.00 88.50 265 PHE A N 1
ATOM 2197 C CA . PHE A 1 265 ? 2.819 16.321 21.770 1.00 88.50 265 PHE A CA 1
ATOM 2198 C C . PHE A 1 265 ? 4.137 16.961 21.316 1.00 88.50 265 PHE A C 1
ATOM 2200 O O . PHE A 1 265 ? 4.927 17.516 22.084 1.00 88.50 265 PHE A O 1
ATOM 2207 N N . THR A 1 266 ? 4.390 16.848 20.016 1.00 85.81 266 THR A N 1
ATOM 2208 C CA . THR A 1 266 ? 5.591 17.386 19.368 1.00 85.81 266 THR A CA 1
ATOM 2209 C C . THR A 1 266 ? 5.518 18.895 19.169 1.00 85.81 266 THR A C 1
ATOM 2211 O O . THR A 1 266 ? 6.555 19.550 19.245 1.00 85.81 266 THR A O 1
ATOM 2214 N N . ASP A 1 267 ? 4.321 19.439 18.929 1.00 88.44 267 ASP A N 1
ATOM 2215 C CA . ASP A 1 267 ? 4.095 20.884 18.878 1.00 88.44 267 ASP A CA 1
ATOM 2216 C C . ASP A 1 267 ? 4.216 21.492 20.283 1.00 88.44 267 ASP A C 1
ATOM 2218 O O . ASP A 1 267 ? 3.676 20.964 21.258 1.00 88.44 267 ASP A O 1
ATOM 2222 N N . GLU A 1 268 ? 4.973 22.582 20.392 1.00 85.44 268 GLU A N 1
ATOM 2223 C CA . GLU A 1 268 ? 5.288 23.215 21.670 1.00 85.44 268 GLU A CA 1
ATOM 2224 C C . GLU A 1 268 ? 4.057 23.836 22.336 1.00 85.44 268 GLU A C 1
ATOM 2226 O O . GLU A 1 268 ? 3.900 23.700 23.549 1.00 85.44 268 GLU A O 1
ATOM 2231 N N . ILE A 1 269 ? 3.162 24.448 21.555 1.00 84.38 269 ILE A N 1
ATOM 2232 C CA . ILE A 1 269 ? 1.959 25.110 22.073 1.00 84.38 269 ILE A CA 1
ATOM 2233 C C . ILE A 1 269 ? 1.034 24.054 22.666 1.00 84.38 269 ILE A C 1
ATOM 2235 O O . ILE A 1 269 ? 0.617 24.152 23.819 1.00 84.38 269 ILE A O 1
ATOM 2239 N N . TYR A 1 270 ? 0.770 22.990 21.907 1.00 87.50 270 TYR A N 1
ATOM 2240 C CA . TYR A 1 270 ? -0.104 21.907 22.355 1.00 87.50 270 TYR A CA 1
ATOM 2241 C C . TYR A 1 270 ? 0.481 21.166 23.558 1.00 87.50 270 TYR A C 1
ATOM 2243 O O . TYR A 1 270 ? -0.260 20.834 24.482 1.00 87.50 270 TYR A O 1
ATOM 2251 N N . ARG A 1 271 ? 1.807 20.975 23.603 1.00 88.12 271 ARG A N 1
ATOM 2252 C CA . ARG A 1 271 ? 2.474 20.404 24.777 1.00 88.12 271 ARG A CA 1
ATOM 2253 C C . ARG A 1 271 ? 2.313 21.294 26.010 1.00 88.12 271 ARG A C 1
ATOM 2255 O O . ARG A 1 271 ? 1.940 20.772 27.051 1.00 88.12 271 ARG A O 1
ATOM 2262 N N . LYS A 1 272 ? 2.505 22.616 25.897 1.00 83.81 272 LYS A N 1
ATOM 2263 C CA . LYS A 1 272 ? 2.281 23.565 27.008 1.00 83.81 272 LYS A CA 1
ATOM 2264 C C . LYS A 1 272 ? 0.848 23.479 27.542 1.00 83.81 272 LYS A C 1
ATOM 2266 O O . LYS A 1 272 ? 0.669 23.353 28.752 1.00 83.81 272 LYS A O 1
ATOM 2271 N N . VAL A 1 273 ? -0.157 23.469 26.658 1.00 82.19 273 VAL A N 1
ATOM 2272 C CA . VAL A 1 273 ? -1.569 23.329 27.064 1.00 82.19 273 VAL A CA 1
ATOM 2273 C C . VAL A 1 273 ? -1.795 22.026 27.837 1.00 82.19 273 VAL A C 1
ATOM 2275 O O . VAL A 1 273 ? -2.405 22.043 28.904 1.00 82.19 273 VAL A O 1
ATOM 2278 N N . VAL A 1 274 ? -1.276 20.903 27.332 1.00 85.56 274 VAL A N 1
ATOM 2279 C CA . VAL A 1 274 ? -1.410 19.582 27.970 1.00 85.56 274 VAL A CA 1
ATOM 2280 C C . VAL A 1 274 ? -0.697 19.530 29.321 1.00 85.56 274 VAL A C 1
ATOM 2282 O O . VAL A 1 274 ? -1.268 19.021 30.284 1.00 85.56 274 VAL A O 1
ATOM 2285 N N . THR A 1 275 ? 0.512 20.086 29.424 1.00 84.69 275 THR A N 1
ATOM 2286 C CA . THR A 1 275 ? 1.275 20.144 30.677 1.00 84.69 275 THR A CA 1
ATOM 2287 C C . THR A 1 275 ? 0.518 20.932 31.743 1.00 84.69 275 THR A C 1
ATOM 2289 O O . THR A 1 275 ? 0.343 20.426 32.853 1.00 84.69 275 THR A O 1
ATOM 2292 N N . VAL A 1 276 ? 0.004 22.124 31.408 1.00 80.12 276 VAL A N 1
ATOM 2293 C CA . VAL A 1 276 ? -0.815 22.922 32.338 1.00 80.12 276 VAL A CA 1
ATOM 2294 C C . VAL A 1 276 ? -2.033 22.115 32.775 1.00 80.12 276 VAL A C 1
ATOM 2296 O O . VAL A 1 276 ? -2.248 21.927 33.969 1.00 80.12 276 VAL A O 1
ATOM 2299 N N . PHE A 1 277 ? -2.761 21.537 31.819 1.00 80.56 277 PHE A N 1
ATOM 2300 C CA . PHE A 1 277 ? -3.952 20.731 32.076 1.00 80.56 277 PHE A CA 1
ATOM 2301 C C . PHE A 1 277 ? -3.691 19.528 33.004 1.00 80.56 277 PHE A C 1
ATOM 2303 O O . PHE A 1 277 ? -4.486 19.231 33.899 1.00 80.56 277 PHE A O 1
ATOM 2310 N N . TYR A 1 278 ? -2.563 18.831 32.831 1.00 80.44 278 TYR A N 1
ATOM 2311 C CA . TYR A 1 278 ? -2.184 17.682 33.661 1.00 80.44 278 TYR A CA 1
ATOM 2312 C C . TYR A 1 278 ? -1.740 18.063 35.076 1.00 80.44 278 TYR A C 1
ATOM 2314 O O . TYR A 1 278 ? -1.935 17.250 35.993 1.00 80.44 278 TYR A O 1
ATOM 2322 N N . GLN A 1 279 ? -1.179 19.263 35.251 1.00 79.06 279 GLN A N 1
ATOM 2323 C CA . GLN A 1 279 ? -0.729 19.803 36.536 1.00 79.06 279 GLN A CA 1
ATOM 2324 C C . GLN A 1 279 ? -1.880 20.379 37.366 1.00 79.06 279 GLN A C 1
ATOM 2326 O O . GLN A 1 279 ? -1.997 20.055 38.548 1.00 79.06 279 GLN A O 1
ATOM 2331 N N . SER A 1 280 ? -2.733 21.206 36.762 1.00 75.31 280 SER A N 1
ATOM 2332 C CA . SER A 1 280 ? -3.832 21.899 37.450 1.00 75.31 280 SER A CA 1
ATOM 2333 C C . SER A 1 280 ? -5.058 21.009 37.666 1.00 75.31 280 SER A C 1
ATOM 2335 O O . SER A 1 280 ? -5.886 21.295 38.530 1.00 75.31 280 SER A O 1
ATOM 2337 N N . GLY A 1 281 ? -5.202 19.928 36.892 1.00 70.62 281 GLY A N 1
ATOM 2338 C CA . GLY A 1 281 ? -6.388 19.076 36.957 1.00 70.62 281 GLY A CA 1
ATOM 2339 C C . GLY A 1 281 ? -7.617 19.678 36.261 1.00 70.62 281 GLY A C 1
ATOM 2340 O O . GLY A 1 281 ? -8.701 19.111 36.379 1.00 70.62 281 GLY A O 1
ATOM 2341 N N . ARG A 1 282 ? -7.453 20.806 35.558 1.00 69.50 282 ARG A N 1
ATOM 2342 C CA . ARG A 1 282 ? -8.496 21.509 34.799 1.00 69.50 282 ARG A CA 1
ATOM 2343 C C . ARG A 1 282 ? -7.878 22.458 33.772 1.00 69.50 282 ARG A C 1
ATOM 2345 O O . ARG A 1 282 ? -6.820 23.031 34.008 1.00 69.50 282 ARG A O 1
ATOM 2352 N N . CYS A 1 283 ? -8.545 22.696 32.652 1.00 66.94 283 CYS A N 1
ATOM 2353 C CA . CYS A 1 283 ? -8.176 23.802 31.773 1.00 66.94 283 CYS A CA 1
ATOM 2354 C C . CYS A 1 283 ? -8.865 25.063 32.281 1.00 66.94 283 CYS A C 1
ATOM 2356 O O . CYS A 1 283 ? -10.071 25.212 32.079 1.00 66.94 283 CYS A O 1
ATOM 2358 N N . ASP A 1 284 ? -8.124 25.931 32.964 1.00 67.69 284 ASP A N 1
ATOM 2359 C CA . ASP A 1 284 ? -8.553 27.306 33.183 1.00 67.69 284 ASP A CA 1
ATOM 2360 C C . ASP A 1 284 ? -7.857 28.184 32.139 1.00 67.69 284 ASP A C 1
ATOM 2362 O O . ASP A 1 284 ? -6.632 28.198 32.002 1.00 67.69 284 ASP A O 1
ATOM 2366 N N . LEU A 1 285 ? -8.666 28.849 31.329 1.00 60.94 285 LEU A N 1
ATOM 2367 C CA . LEU A 1 285 ? -8.208 29.603 30.168 1.00 60.94 285 LEU A CA 1
ATOM 2368 C C . LEU A 1 285 ? -7.500 30.890 30.569 1.00 60.94 285 LEU A C 1
ATOM 2370 O O . LEU A 1 285 ? -6.565 31.317 29.887 1.00 60.94 285 LEU A O 1
ATOM 2374 N N . ASP A 1 286 ? -7.880 31.435 31.721 1.00 64.75 286 ASP A N 1
ATOM 2375 C CA . ASP A 1 286 ? -7.199 32.567 32.323 1.00 64.75 286 ASP A CA 1
ATOM 2376 C C . ASP A 1 286 ? -5.824 32.132 32.867 1.00 64.75 286 ASP A C 1
ATOM 2378 O O . ASP A 1 286 ? -4.852 32.875 32.732 1.00 64.75 286 ASP A O 1
ATOM 2382 N N . GLU A 1 287 ? -5.689 30.899 33.379 1.00 66.81 287 GLU A N 1
ATOM 2383 C CA . GLU A 1 287 ? -4.393 30.332 33.795 1.00 66.81 287 GLU A CA 1
ATOM 2384 C C . GLU A 1 287 ? -3.474 30.059 32.594 1.00 66.81 287 GLU A C 1
ATOM 2386 O O . GLU A 1 287 ? -2.277 30.329 32.680 1.00 66.81 287 GLU A O 1
ATOM 2391 N N . LEU A 1 288 ? -4.010 29.586 31.458 1.00 66.00 288 LEU A N 1
ATOM 2392 C CA . LEU A 1 288 ? -3.228 29.345 30.235 1.00 66.00 288 LEU A CA 1
ATOM 2393 C C . LEU A 1 288 ? -2.585 30.622 29.688 1.00 66.00 288 LEU A C 1
ATOM 2395 O O . LEU A 1 288 ? -1.452 30.568 29.214 1.00 66.00 288 LEU A O 1
ATOM 2399 N N . SER A 1 289 ? -3.266 31.767 29.800 1.00 65.12 289 SER A N 1
ATOM 2400 C CA . SER A 1 289 ? -2.748 33.061 29.334 1.00 65.12 289 SER A CA 1
ATOM 2401 C C . SER A 1 289 ? -1.426 33.475 29.999 1.00 65.12 289 SER A C 1
ATOM 2403 O O . SER A 1 289 ? -0.663 34.233 29.409 1.00 65.12 289 SER A O 1
ATOM 2405 N N . ALA A 1 290 ? -1.117 32.939 31.187 1.00 68.25 290 ALA A N 1
ATOM 2406 C CA . ALA A 1 290 ? 0.125 33.202 31.915 1.00 68.25 290 ALA A CA 1
ATOM 2407 C C . ALA A 1 290 ? 1.329 32.350 31.454 1.00 68.25 290 ALA A C 1
ATOM 2409 O O . ALA A 1 290 ? 2.447 32.603 31.901 1.00 68.25 290 ALA A O 1
ATOM 2410 N N . TYR A 1 291 ? 1.118 31.341 30.598 1.00 67.50 291 TYR A N 1
ATOM 2411 C CA . TYR A 1 291 ? 2.159 30.427 30.091 1.00 67.50 291 TYR A CA 1
ATOM 2412 C C . TYR A 1 291 ? 2.579 30.708 28.639 1.00 67.50 291 TYR A C 1
ATOM 2414 O O . TYR A 1 291 ? 3.458 30.020 28.109 1.00 67.50 291 TYR A O 1
ATOM 2422 N N . PHE A 1 292 ? 1.951 31.693 27.995 1.00 70.56 292 PHE A N 1
ATOM 2423 C CA . PHE A 1 292 ? 2.244 32.108 26.628 1.00 70.56 292 PHE A CA 1
ATOM 2424 C C . PHE A 1 292 ? 2.747 33.549 26.632 1.00 70.56 292 PHE A C 1
ATOM 2426 O O . PHE A 1 292 ? 2.127 34.426 27.225 1.00 70.56 292 PHE A O 1
ATOM 2433 N N . ASP A 1 293 ? 3.878 33.786 25.971 1.00 69.12 293 ASP A N 1
ATOM 2434 C CA . ASP A 1 293 ? 4.572 35.083 26.004 1.00 69.12 293 ASP A CA 1
ATOM 2435 C C . ASP A 1 293 ? 4.549 35.783 24.638 1.00 69.12 293 ASP A C 1
ATOM 2437 O O . ASP A 1 293 ? 4.872 36.969 24.525 1.00 69.12 293 ASP A O 1
ATOM 2441 N N . THR A 1 294 ? 4.182 35.057 23.577 1.00 75.88 294 THR A N 1
ATOM 2442 C CA . THR A 1 294 ? 4.232 35.548 22.196 1.00 75.88 294 THR A CA 1
ATOM 2443 C C . THR A 1 294 ? 2.842 35.725 21.595 1.00 75.88 294 THR A C 1
ATOM 2445 O O . THR A 1 294 ? 1.923 34.959 21.872 1.00 75.88 294 THR A O 1
ATOM 2448 N N . GLN A 1 295 ? 2.689 36.724 20.719 1.00 72.62 295 GLN A N 1
ATOM 2449 C CA . GLN A 1 295 ? 1.414 37.001 20.046 1.00 72.62 295 GLN A CA 1
ATOM 2450 C C . GLN A 1 295 ? 0.903 35.792 19.245 1.00 72.62 295 GLN A C 1
ATOM 2452 O O . GLN A 1 295 ? -0.286 35.497 19.287 1.00 72.62 295 GLN A O 1
ATOM 2457 N N . ASP A 1 296 ? 1.801 35.058 18.584 1.00 72.06 296 ASP A N 1
ATOM 2458 C CA . ASP A 1 296 ? 1.452 33.876 17.788 1.00 72.06 296 ASP A CA 1
ATOM 2459 C C . ASP A 1 296 ? 0.876 32.741 18.657 1.00 72.06 296 ASP A C 1
ATOM 2461 O O . ASP A 1 296 ? -0.053 32.043 18.248 1.00 72.06 296 ASP A O 1
ATOM 2465 N N . GLU A 1 297 ? 1.394 32.567 19.878 1.00 76.31 297 GLU A N 1
ATOM 2466 C CA . GLU A 1 297 ? 0.867 31.595 20.840 1.00 76.31 297 GLU A CA 1
ATOM 2467 C C . GLU A 1 297 ? -0.532 31.983 21.334 1.00 76.31 297 GLU A C 1
ATOM 2469 O O . GLU A 1 297 ? -1.418 31.128 21.414 1.00 76.31 297 GLU A O 1
ATOM 2474 N N . PHE A 1 298 ? -0.751 33.273 21.611 1.00 74.94 298 PHE A N 1
ATOM 2475 C CA . PHE A 1 298 ? -2.071 33.790 21.976 1.00 74.94 298 PHE A CA 1
ATOM 2476 C C . PHE A 1 298 ? -3.085 33.627 20.841 1.00 74.94 298 PHE A C 1
ATOM 2478 O O . PHE A 1 298 ? -4.235 33.266 21.096 1.00 74.94 298 PHE A O 1
ATOM 2485 N N . ASP A 1 299 ? -2.680 33.858 19.594 1.00 76.69 299 ASP A N 1
ATOM 2486 C CA . ASP A 1 299 ? -3.556 33.723 18.429 1.00 76.69 299 ASP A CA 1
ATOM 2487 C C . ASP A 1 299 ? -3.981 32.257 18.205 1.00 76.69 299 ASP A C 1
ATOM 2489 O O . ASP A 1 299 ? -5.163 31.987 17.972 1.00 76.69 299 ASP A O 1
ATOM 2493 N N . GLU A 1 300 ? -3.065 31.290 18.345 1.00 78.81 300 GLU A N 1
ATOM 2494 C CA . GLU A 1 300 ? -3.391 29.855 18.260 1.00 78.81 300 GLU A CA 1
ATOM 2495 C C . GLU A 1 300 ? -4.264 29.398 19.446 1.00 78.81 300 GLU A C 1
ATOM 2497 O O . GLU A 1 300 ? -5.210 28.629 19.253 1.00 78.81 300 GLU A O 1
ATOM 2502 N N . LEU A 1 301 ? -4.016 29.901 20.660 1.00 77.06 301 LEU A N 1
ATOM 2503 C CA . LEU A 1 301 ? -4.866 29.622 21.822 1.00 77.06 301 LEU A CA 1
ATOM 2504 C C . LEU A 1 301 ? -6.293 30.159 21.616 1.00 77.06 301 LEU A C 1
ATOM 2506 O O . LEU A 1 301 ? -7.270 29.443 21.844 1.00 77.06 301 LEU A O 1
ATOM 2510 N N . ASN A 1 302 ? -6.422 31.388 21.114 1.00 77.12 302 ASN A N 1
ATOM 2511 C CA . ASN A 1 302 ? -7.709 31.984 20.757 1.00 77.12 302 ASN A CA 1
ATOM 2512 C C . ASN A 1 302 ? -8.423 31.189 19.657 1.00 77.12 302 ASN A C 1
ATOM 2514 O O . ASN A 1 302 ? -9.644 31.038 19.695 1.00 77.12 302 ASN A O 1
ATOM 2518 N N . HIS A 1 303 ? -7.680 30.643 18.695 1.00 81.25 303 HIS A N 1
ATOM 2519 C CA . HIS A 1 303 ? -8.241 29.769 17.671 1.00 81.25 303 HIS A CA 1
ATOM 2520 C C . HIS A 1 303 ? -8.801 28.471 18.274 1.00 81.25 303 HIS A C 1
ATOM 2522 O O . HIS A 1 303 ? -9.928 28.087 17.959 1.00 81.25 303 HIS A O 1
ATOM 2528 N N . ILE A 1 304 ? -8.057 27.809 19.170 1.00 78.19 304 ILE A N 1
ATOM 2529 C CA . ILE A 1 304 ? -8.544 26.622 19.899 1.00 78.19 304 ILE A CA 1
ATOM 2530 C C . ILE A 1 304 ? -9.856 26.947 20.618 1.00 78.19 304 ILE A C 1
ATOM 2532 O O . ILE A 1 304 ? -10.815 26.184 20.514 1.00 78.19 304 ILE A O 1
ATOM 2536 N N . LEU A 1 305 ? -9.917 28.096 21.289 1.00 75.56 305 LEU A N 1
ATOM 2537 C CA . LEU A 1 305 ? -11.093 28.545 22.028 1.00 75.56 305 LEU A CA 1
ATOM 2538 C C . LEU A 1 305 ? -12.321 28.763 21.157 1.00 75.56 305 LEU A C 1
ATOM 2540 O O . LEU A 1 305 ? -13.401 28.260 21.460 1.00 75.56 305 LEU A O 1
ATOM 2544 N N . GLN A 1 306 ? -12.147 29.476 20.049 1.00 79.06 306 GLN A N 1
ATOM 2545 C CA . GLN A 1 306 ? -13.230 29.722 19.103 1.00 79.06 306 GLN A CA 1
ATOM 2546 C C . GLN A 1 306 ? -13.775 28.414 18.516 1.00 79.06 306 GLN A C 1
ATOM 2548 O O . GLN A 1 306 ? -14.988 28.279 18.333 1.00 79.06 306 GLN A O 1
ATOM 2553 N N . GLU A 1 307 ? -12.904 27.438 18.240 1.00 77.94 307 GLU A N 1
ATOM 2554 C CA . GLU A 1 307 ? -13.333 26.122 17.762 1.00 77.94 307 GLU A CA 1
ATOM 2555 C C . GLU A 1 307 ? -14.056 25.321 18.858 1.00 77.94 307 GLU A C 1
ATOM 2557 O O . GLU A 1 307 ? -15.072 24.691 18.564 1.00 77.94 307 GLU A O 1
ATOM 2562 N N . VAL A 1 308 ? -13.625 25.410 20.121 1.00 75.06 308 VAL A N 1
ATOM 2563 C CA . VAL A 1 308 ? -14.323 24.807 21.274 1.00 75.06 308 VAL A CA 1
ATOM 2564 C C . VAL A 1 308 ? -15.730 25.383 21.455 1.00 75.06 308 VAL A C 1
ATOM 2566 O O . VAL A 1 308 ? -16.696 24.620 21.558 1.00 75.06 308 VAL A O 1
ATOM 2569 N N . ASP A 1 309 ? -15.889 26.703 21.386 1.00 71.94 309 ASP A N 1
ATOM 2570 C CA . ASP A 1 309 ? -17.202 27.361 21.436 1.00 71.94 309 ASP A CA 1
ATOM 2571 C C . ASP A 1 309 ? -18.100 26.965 20.252 1.00 71.94 309 ASP A C 1
ATOM 2573 O O . ASP A 1 309 ? -19.329 26.879 20.367 1.00 71.94 309 ASP A O 1
ATOM 2577 N N . ALA A 1 310 ? -17.505 26.718 19.081 1.00 71.81 310 ALA A N 1
ATOM 2578 C CA . ALA A 1 310 ? -18.226 26.222 17.915 1.00 71.81 310 ALA A CA 1
ATOM 2579 C C . ALA A 1 310 ? -18.670 24.756 18.081 1.00 71.81 310 ALA A C 1
ATOM 2581 O O . ALA A 1 310 ? -19.730 24.389 17.562 1.00 71.81 310 ALA A O 1
ATOM 2582 N N . MET A 1 311 ? -17.910 23.936 18.818 1.00 72.00 311 MET A N 1
ATOM 2583 C CA . MET A 1 311 ? -18.289 22.559 19.158 1.00 72.00 311 MET A CA 1
ATOM 2584 C C . MET A 1 311 ? -19.505 22.514 20.090 1.00 72.00 311 MET A C 1
ATOM 2586 O O . MET A 1 311 ? -20.403 21.711 19.853 1.00 72.00 311 MET A O 1
ATOM 2590 N N . GLN A 1 312 ? -19.617 23.432 21.059 1.00 64.75 312 GLN A N 1
ATOM 2591 C CA . GLN A 1 312 ? -20.778 23.514 21.971 1.00 64.75 312 GLN A CA 1
ATOM 2592 C C . GLN A 1 312 ? -22.114 23.753 21.243 1.00 64.75 312 GLN A C 1
ATOM 2594 O O . GLN A 1 312 ? -23.186 23.450 21.766 1.00 64.75 312 GLN A O 1
ATOM 2599 N N . LYS A 1 313 ? -22.069 24.302 20.022 1.00 61.09 313 LYS A N 1
ATOM 2600 C CA . LYS A 1 313 ? -23.255 24.636 19.215 1.00 61.09 313 LYS A CA 1
ATOM 2601 C C . LYS A 1 313 ? -23.728 23.489 18.314 1.00 61.09 313 LYS A C 1
ATOM 2603 O O . LYS A 1 313 ? -24.764 23.632 17.662 1.00 61.09 313 LYS A O 1
ATOM 2608 N N . LYS A 1 314 ? -22.998 22.370 18.244 1.00 58.84 314 LYS A N 1
ATOM 2609 C CA . LYS A 1 314 ? -23.340 21.196 17.424 1.00 58.84 314 LYS A CA 1
ATOM 2610 C C . LYS A 1 314 ? -23.792 20.034 18.311 1.00 58.84 314 LYS A C 1
ATOM 2612 O O . LYS A 1 314 ? -23.210 19.767 19.351 1.00 58.8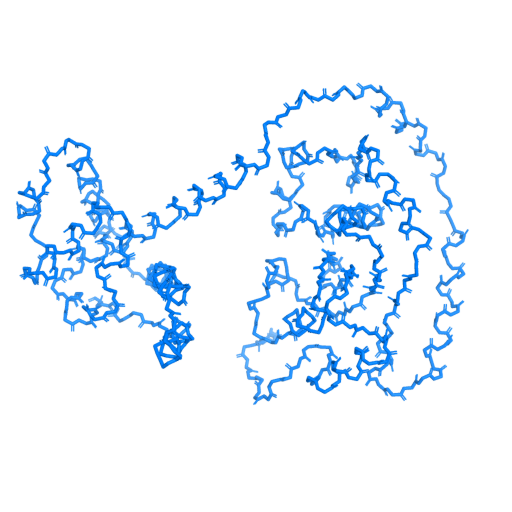4 314 LYS A O 1
ATOM 2617 N N . THR A 1 315 ? -24.842 19.327 17.896 1.00 48.47 315 THR A N 1
ATOM 2618 C CA . THR A 1 315 ? -25.321 18.123 18.591 1.00 48.47 315 THR A CA 1
ATOM 2619 C C . THR 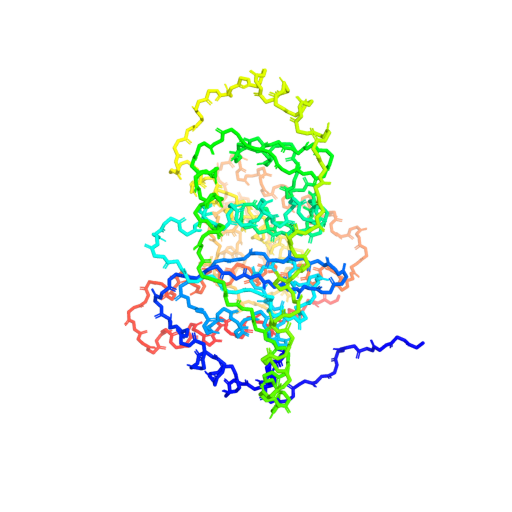A 1 315 ? -24.323 16.978 18.378 1.00 48.47 315 THR A C 1
ATOM 2621 O O . THR A 1 315 ? -24.128 16.546 17.241 1.00 48.47 315 THR A O 1
ATOM 2624 N N . GLN A 1 316 ? -23.683 16.516 19.457 1.00 54.94 316 GLN A N 1
ATOM 2625 C CA . GLN A 1 316 ? -22.622 15.502 19.432 1.00 54.94 316 GLN A CA 1
ATOM 2626 C C . GLN A 1 316 ? -23.141 14.113 19.031 1.00 54.94 316 GLN A C 1
ATOM 2628 O O . GLN A 1 316 ? -24.220 13.688 19.444 1.00 54.94 316 GLN A O 1
ATOM 2633 N N . GLY A 1 317 ? -22.360 13.387 18.226 1.00 57.69 317 GLY A N 1
ATOM 2634 C CA . GLY A 1 317 ? -22.676 12.021 17.799 1.00 57.69 317 GLY A CA 1
ATOM 2635 C C . GLY A 1 317 ? -21.434 11.178 17.495 1.00 57.69 317 GLY A C 1
ATOM 2636 O O . GLY A 1 317 ? -20.332 11.701 17.331 1.00 57.69 317 GLY A O 1
ATOM 2637 N N . ASP A 1 318 ? -21.624 9.861 17.359 1.00 51.69 318 ASP A N 1
ATOM 2638 C CA . ASP A 1 318 ? -20.574 8.825 17.243 1.00 51.69 318 ASP A CA 1
ATOM 2639 C C . ASP A 1 318 ? -19.479 9.093 16.188 1.00 51.69 318 ASP A C 1
ATOM 2641 O O . ASP A 1 318 ? -18.360 8.589 16.292 1.00 51.69 318 ASP A O 1
ATOM 2645 N N . LYS A 1 319 ? -19.769 9.901 15.160 1.00 54.72 319 LYS A N 1
ATOM 2646 C CA . LYS A 1 319 ? -18.807 10.258 14.103 1.00 54.72 319 LYS A CA 1
ATOM 2647 C C . LYS A 1 319 ? -17.649 11.120 14.608 1.00 54.72 319 LYS A C 1
ATOM 2649 O O . LYS A 1 319 ? -16.525 10.933 14.152 1.00 54.72 319 LYS A O 1
ATOM 2654 N N . GLU A 1 320 ? -17.911 12.031 15.537 1.00 60.81 320 GLU A N 1
ATOM 2655 C CA . GLU A 1 320 ? -16.898 12.927 16.104 1.00 60.81 320 GLU A CA 1
ATOM 2656 C C . GLU A 1 320 ? -16.004 12.184 17.115 1.00 60.81 320 GLU A C 1
ATOM 2658 O O . GLU A 1 320 ? -14.782 12.331 17.087 1.00 60.81 320 GLU A O 1
ATOM 2663 N N . ARG A 1 321 ? -16.583 11.257 17.895 1.00 61.47 321 ARG A N 1
ATOM 2664 C CA . ARG A 1 321 ? -15.850 10.334 18.786 1.00 61.47 321 ARG A CA 1
ATOM 2665 C C . ARG A 1 321 ? -14.873 9.429 18.026 1.00 61.47 321 ARG A C 1
ATOM 2667 O O . ARG A 1 321 ? -13.739 9.225 18.465 1.00 61.47 321 ARG A O 1
ATOM 2674 N N . ASN A 1 322 ? -15.291 8.919 16.868 1.00 62.66 322 ASN A N 1
ATOM 2675 C CA . ASN A 1 322 ? -14.426 8.119 15.997 1.00 62.66 322 ASN A CA 1
ATOM 2676 C C . ASN A 1 322 ? -13.287 8.957 15.391 1.00 62.66 322 ASN A C 1
ATOM 2678 O O . ASN A 1 322 ? -12.169 8.461 15.275 1.00 62.66 322 ASN A O 1
ATOM 2682 N N . GLY A 1 323 ? -13.552 10.225 15.053 1.00 67.19 323 GLY A N 1
ATOM 2683 C CA . GLY A 1 323 ? -12.534 11.161 14.567 1.00 67.19 323 GLY A CA 1
ATOM 2684 C C . GLY A 1 323 ? -11.449 11.442 15.607 1.00 67.19 323 GLY A C 1
ATOM 2685 O O . GLY A 1 323 ? -10.264 11.325 15.301 1.00 67.19 323 GLY A O 1
ATOM 2686 N N . LEU A 1 324 ? -11.843 11.716 16.855 1.00 72.38 324 LEU A N 1
ATOM 2687 C CA . LEU A 1 324 ? -10.894 11.906 17.953 1.00 72.38 324 LEU A CA 1
ATOM 2688 C C . LEU A 1 324 ? -10.071 10.639 18.227 1.00 72.38 324 LEU A C 1
ATOM 2690 O O . LEU A 1 324 ? -8.854 10.721 18.390 1.00 72.38 324 LEU A O 1
ATOM 2694 N N . THR A 1 325 ? -10.719 9.472 18.263 1.00 70.50 325 THR A N 1
ATOM 2695 C CA . THR A 1 325 ? -10.034 8.194 18.516 1.00 70.50 325 THR A CA 1
ATOM 2696 C C . THR A 1 325 ? -8.946 7.937 17.469 1.00 70.50 325 THR A C 1
ATOM 2698 O O . THR A 1 325 ? -7.835 7.546 17.825 1.00 70.50 325 THR A O 1
ATOM 2701 N N . GLU A 1 326 ? -9.212 8.231 16.193 1.00 71.75 326 GLU A N 1
ATOM 2702 C CA . GLU A 1 326 ? -8.205 8.113 15.132 1.00 71.75 326 GLU A CA 1
ATOM 2703 C C . GLU A 1 326 ? -7.042 9.101 15.329 1.00 71.75 326 GLU A C 1
ATOM 2705 O O . GLU A 1 326 ? -5.883 8.707 15.187 1.00 71.75 326 GLU A O 1
ATOM 2710 N N . CYS A 1 327 ? -7.312 10.348 15.738 1.00 77.75 327 CYS A N 1
ATOM 2711 C CA . CYS A 1 327 ? -6.260 11.320 16.060 1.00 77.75 327 CYS A CA 1
ATOM 2712 C C . CYS A 1 327 ? -5.374 10.853 17.225 1.00 77.75 327 CYS A C 1
ATOM 2714 O O . CYS A 1 327 ? -4.146 10.932 17.126 1.00 77.75 327 CYS A O 1
ATOM 2716 N N . VAL A 1 328 ? -5.964 10.302 18.292 1.00 78.75 328 VAL A N 1
ATOM 2717 C CA . VAL A 1 328 ? -5.205 9.734 19.420 1.00 78.75 328 VAL A CA 1
ATOM 2718 C C . VAL A 1 328 ? -4.353 8.551 18.965 1.00 78.75 328 VAL A C 1
ATOM 2720 O O . VAL A 1 328 ? -3.164 8.493 19.286 1.00 78.75 328 VAL A O 1
ATOM 2723 N N . ILE A 1 329 ? -4.905 7.643 18.154 1.00 76.88 329 ILE A N 1
ATOM 2724 C CA . ILE A 1 329 ? -4.150 6.523 17.576 1.00 76.88 329 ILE A CA 1
ATOM 2725 C C . ILE A 1 329 ? -2.983 7.032 16.723 1.00 76.88 329 ILE A C 1
ATOM 2727 O O . ILE A 1 329 ? -1.890 6.463 16.789 1.00 76.88 329 ILE A O 1
ATOM 2731 N N . GLN A 1 330 ? -3.188 8.079 15.922 1.00 78.19 330 GLN A N 1
ATOM 2732 C CA . GLN A 1 330 ? -2.167 8.643 15.042 1.00 78.19 330 GLN A CA 1
ATOM 2733 C C . GLN A 1 330 ? -1.003 9.254 15.839 1.00 78.19 330 GLN A C 1
ATOM 2735 O O . GLN A 1 330 ? 0.161 8.942 15.561 1.00 78.19 330 GLN A O 1
ATOM 2740 N N . VAL A 1 331 ? -1.309 10.062 16.859 1.00 81.44 331 VAL A N 1
ATOM 2741 C CA . VAL A 1 331 ? -0.315 10.695 17.744 1.00 81.44 331 VAL A CA 1
ATOM 2742 C C . VAL A 1 331 ? 0.442 9.645 18.561 1.00 81.44 331 VAL A C 1
ATOM 2744 O O . VAL A 1 331 ? 1.675 9.619 18.543 1.00 81.44 331 VAL A O 1
ATOM 2747 N N . MET A 1 332 ? -0.272 8.704 19.185 1.00 81.56 332 MET A N 1
ATOM 2748 C CA . MET A 1 332 ? 0.341 7.641 19.988 1.00 81.56 332 MET A CA 1
ATOM 2749 C C . MET A 1 332 ? 1.184 6.680 19.154 1.00 81.56 332 MET A C 1
ATOM 2751 O O . MET A 1 332 ? 2.258 6.268 19.586 1.00 81.56 332 MET A O 1
ATOM 2755 N N . ARG A 1 333 ? 0.755 6.343 17.932 1.00 81.38 333 ARG A N 1
ATOM 2756 C CA . ARG A 1 333 ? 1.548 5.510 17.016 1.00 81.38 333 ARG A CA 1
ATOM 2757 C C . ARG A 1 333 ? 2.883 6.169 16.695 1.00 81.38 333 ARG A C 1
ATOM 2759 O O . ARG A 1 333 ? 3.898 5.481 16.694 1.00 81.38 333 ARG A O 1
ATOM 2766 N N . ARG A 1 334 ? 2.891 7.480 16.431 1.00 82.69 334 ARG A N 1
ATOM 2767 C CA . ARG A 1 334 ? 4.122 8.229 16.146 1.00 82.69 334 ARG A CA 1
ATOM 2768 C C . ARG A 1 334 ? 5.043 8.280 17.367 1.00 82.69 334 ARG A C 1
ATOM 2770 O O . ARG A 1 334 ? 6.237 8.044 17.218 1.00 82.69 334 ARG A O 1
ATOM 2777 N N . TYR A 1 335 ? 4.489 8.532 18.553 1.00 85.25 335 TYR A N 1
ATOM 2778 C CA . TYR A 1 335 ? 5.231 8.536 19.817 1.00 85.25 335 TYR A CA 1
ATOM 2779 C C . TYR A 1 335 ? 5.872 7.174 20.126 1.00 85.25 335 TYR A C 1
ATOM 2781 O O . TYR A 1 335 ? 7.082 7.092 20.333 1.00 85.25 335 TYR A O 1
ATOM 2789 N N . LEU A 1 336 ? 5.087 6.094 20.089 1.00 81.06 336 LEU A N 1
ATOM 2790 C CA . LEU A 1 336 ? 5.572 4.747 20.395 1.00 81.06 336 LEU A CA 1
ATOM 2791 C C . LEU A 1 336 ? 6.566 4.235 19.347 1.00 81.06 336 LEU A C 1
ATOM 2793 O O . LEU A 1 336 ? 7.539 3.585 19.714 1.00 81.06 336 LEU A O 1
ATOM 2797 N N . GLN A 1 337 ? 6.357 4.542 18.060 1.00 77.44 337 GLN A N 1
ATOM 2798 C CA . GLN A 1 337 ? 7.313 4.177 17.011 1.00 77.44 337 GLN A CA 1
ATOM 2799 C C . GLN A 1 337 ? 8.648 4.897 17.209 1.00 77.44 337 GLN A C 1
ATOM 2801 O O . GLN A 1 337 ? 9.689 4.264 17.106 1.00 77.44 337 GLN A O 1
ATOM 2806 N N . LYS A 1 338 ? 8.620 6.186 17.573 1.00 83.44 338 LYS A N 1
ATOM 2807 C CA . LYS A 1 338 ? 9.839 6.935 17.891 1.00 83.44 338 LYS A CA 1
ATOM 2808 C C . LYS A 1 338 ? 10.599 6.298 19.060 1.00 83.44 338 LYS A C 1
ATOM 2810 O O . LYS A 1 338 ? 11.795 6.078 18.940 1.00 83.44 338 LYS A O 1
ATOM 2815 N N . GLN A 1 339 ? 9.912 5.942 20.148 1.00 79.44 339 GLN A N 1
ATOM 2816 C CA . GLN A 1 339 ? 10.567 5.253 21.268 1.00 79.44 339 GLN A CA 1
ATOM 2817 C C . GLN A 1 339 ? 11.099 3.866 20.890 1.00 79.44 339 GLN A C 1
ATOM 2819 O O . GLN A 1 339 ? 12.129 3.453 21.411 1.00 79.44 339 GLN A O 1
ATOM 2824 N N . ALA A 1 340 ? 10.412 3.145 19.998 1.00 71.25 340 ALA A N 1
ATOM 2825 C CA . ALA A 1 340 ? 10.845 1.829 19.537 1.00 71.25 340 ALA A CA 1
ATOM 2826 C C . ALA A 1 340 ? 12.089 1.916 18.641 1.00 71.25 340 ALA A C 1
ATOM 2828 O O . ALA A 1 340 ? 12.952 1.050 18.718 1.00 71.25 340 ALA A O 1
ATOM 2829 N N . ASP A 1 341 ? 12.188 2.968 17.827 1.00 68.38 341 ASP A N 1
ATOM 2830 C CA . ASP A 1 341 ? 13.344 3.220 16.966 1.00 68.38 341 ASP A CA 1
ATOM 2831 C C . ASP A 1 341 ? 14.577 3.688 17.773 1.00 68.38 341 ASP A C 1
ATOM 2833 O O . ASP A 1 341 ? 15.706 3.532 17.315 1.00 68.38 341 ASP A O 1
ATOM 2837 N N . GLU A 1 342 ? 14.365 4.267 18.961 1.00 80.38 342 GLU A N 1
ATOM 2838 C CA . GLU A 1 342 ? 15.407 4.824 19.840 1.00 80.38 342 GLU A CA 1
ATOM 2839 C C . GLU A 1 342 ? 15.841 3.871 20.973 1.00 80.38 342 GLU A C 1
ATOM 2841 O O . GLU A 1 342 ? 16.792 4.177 21.693 1.00 80.38 342 GLU A O 1
ATOM 2846 N N . THR A 1 343 ? 15.156 2.737 21.173 1.00 70.69 343 THR A N 1
ATOM 2847 C CA . THR A 1 343 ? 15.459 1.806 22.271 1.00 70.69 343 THR A CA 1
ATOM 2848 C C . THR A 1 343 ? 16.341 0.642 21.822 1.00 70.69 343 THR A C 1
ATOM 2850 O O . THR A 1 343 ? 16.033 -0.055 20.859 1.00 70.69 343 THR A O 1
ATOM 2853 N N . ASP A 1 344 ? 17.406 0.382 22.581 1.00 73.00 344 ASP A N 1
ATOM 2854 C CA . ASP A 1 344 ? 18.264 -0.801 22.417 1.00 73.00 344 ASP A CA 1
ATOM 2855 C C . ASP A 1 344 ? 17.903 -1.935 23.403 1.00 73.00 344 ASP A C 1
ATOM 2857 O O . ASP A 1 344 ? 18.479 -3.025 23.358 1.00 73.00 344 ASP A O 1
ATOM 2861 N N . ASP A 1 345 ? 16.950 -1.697 24.314 1.00 85.19 345 ASP A N 1
ATOM 2862 C CA . ASP 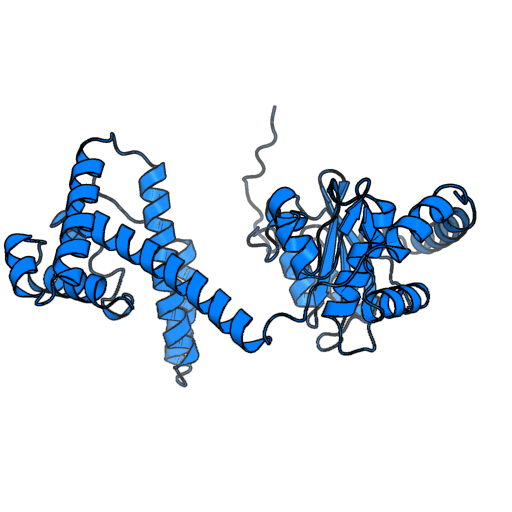A 1 345 ? 16.504 -2.673 25.310 1.00 85.19 345 ASP A CA 1
ATOM 2863 C C . ASP A 1 345 ? 15.381 -3.552 24.741 1.00 85.19 345 ASP A C 1
ATOM 2865 O O . ASP A 1 345 ? 14.290 -3.091 24.404 1.00 85.19 345 ASP A O 1
ATOM 2869 N N . ILE A 1 346 ? 15.644 -4.857 24.667 1.00 70.81 346 ILE A N 1
ATOM 2870 C CA . ILE A 1 346 ? 14.724 -5.858 24.119 1.00 70.81 346 ILE A CA 1
ATOM 2871 C C . ILE A 1 346 ? 13.432 -5.960 24.944 1.00 70.81 346 ILE A C 1
ATOM 2873 O O . ILE A 1 346 ? 12.363 -6.142 24.357 1.00 70.81 346 ILE A O 1
ATOM 2877 N N . GLN A 1 347 ? 13.499 -5.843 26.275 1.00 74.56 347 GLN A N 1
ATOM 2878 C CA . GLN A 1 347 ? 12.300 -5.876 27.122 1.00 74.56 347 GLN A CA 1
ATOM 2879 C C . GLN A 1 347 ? 11.447 -4.637 26.863 1.00 74.56 347 GLN A C 1
ATOM 2881 O O . GLN A 1 347 ? 10.245 -4.751 26.612 1.00 74.56 347 GLN A O 1
ATOM 2886 N N . ARG A 1 348 ? 12.082 -3.463 26.801 1.00 77.81 348 ARG A N 1
ATOM 2887 C CA . ARG A 1 348 ? 11.395 -2.210 26.479 1.00 77.81 348 ARG A CA 1
ATOM 2888 C C . ARG A 1 348 ? 10.783 -2.229 25.078 1.00 77.81 348 ARG A C 1
ATOM 2890 O O . ARG A 1 348 ? 9.654 -1.779 24.890 1.00 77.81 348 ARG A O 1
ATOM 2897 N N . LEU A 1 349 ? 11.488 -2.783 24.095 1.00 66.69 349 LEU A N 1
ATOM 2898 C CA . LEU A 1 349 ? 10.979 -2.927 22.734 1.00 66.69 349 LEU A CA 1
ATOM 2899 C C . LEU A 1 349 ? 9.739 -3.831 22.688 1.00 66.69 349 LEU A C 1
ATOM 2901 O O . LEU A 1 349 ? 8.769 -3.502 22.007 1.00 66.69 349 LEU A O 1
ATOM 2905 N N . GLN A 1 350 ? 9.730 -4.939 23.437 1.00 63.53 350 GLN A N 1
ATOM 2906 C CA . GLN A 1 350 ? 8.564 -5.824 23.540 1.00 63.53 350 GLN A CA 1
ATOM 2907 C C . GLN A 1 350 ? 7.350 -5.107 24.147 1.00 63.53 350 GLN A C 1
ATOM 2909 O O . GLN A 1 350 ? 6.246 -5.235 23.612 1.00 63.53 350 GLN A O 1
ATOM 2914 N N . GLU A 1 351 ? 7.550 -4.306 25.198 1.00 79.81 351 GLU A N 1
ATOM 2915 C CA . GLU A 1 351 ? 6.494 -3.464 25.780 1.00 79.81 351 GLU A CA 1
ATOM 2916 C C . GLU A 1 351 ? 5.925 -2.475 24.752 1.00 79.81 351 GLU A C 1
ATOM 2918 O O . GLU A 1 351 ? 4.706 -2.367 24.594 1.00 79.81 351 GLU A O 1
ATOM 2923 N N . LEU A 1 352 ? 6.797 -1.781 24.012 1.00 73.56 352 LEU A N 1
ATOM 2924 C CA . LEU A 1 352 ? 6.400 -0.801 22.995 1.00 73.56 352 LEU A CA 1
ATOM 2925 C C . LEU A 1 352 ? 5.661 -1.453 21.820 1.00 73.56 352 LEU A C 1
ATOM 2927 O O . LEU A 1 352 ? 4.671 -0.905 21.327 1.00 73.56 352 LEU A O 1
ATOM 2931 N N . MET A 1 353 ? 6.095 -2.637 21.385 1.00 70.69 353 MET A N 1
ATOM 2932 C CA . MET A 1 353 ? 5.417 -3.406 20.339 1.00 70.69 353 MET A CA 1
ATOM 2933 C C . MET A 1 353 ? 4.023 -3.868 20.776 1.00 70.69 353 MET A C 1
ATOM 2935 O O . MET A 1 353 ? 3.081 -3.805 19.977 1.00 70.69 353 MET A O 1
ATOM 2939 N N . GLU A 1 354 ? 3.867 -4.297 22.030 1.00 76.31 354 GLU A N 1
ATOM 2940 C CA . GLU A 1 354 ? 2.560 -4.684 22.566 1.00 76.31 354 GLU A CA 1
ATOM 2941 C C . GLU A 1 354 ? 1.643 -3.459 22.714 1.00 76.31 354 GLU A C 1
ATOM 2943 O O . GLU A 1 354 ? 0.479 -3.509 22.309 1.00 76.31 354 GLU A O 1
ATOM 2948 N N . ALA A 1 355 ? 2.169 -2.313 23.160 1.00 72.94 355 ALA A N 1
ATOM 2949 C CA . ALA A 1 355 ? 1.427 -1.052 23.178 1.00 72.94 355 ALA A CA 1
ATOM 2950 C C . ALA A 1 355 ? 0.967 -0.628 21.764 1.00 72.94 355 ALA A C 1
ATOM 2952 O O . ALA A 1 355 ? -0.210 -0.324 21.558 1.00 72.94 355 ALA A O 1
ATOM 2953 N N . LEU A 1 356 ? 1.847 -0.694 20.754 1.00 70.75 356 LEU A N 1
ATOM 2954 C CA . LEU A 1 356 ? 1.526 -0.399 19.344 1.00 70.75 356 LEU A CA 1
ATOM 2955 C C . LEU A 1 356 ? 0.435 -1.313 18.770 1.00 70.75 356 LEU A C 1
ATOM 2957 O O . LEU A 1 356 ? -0.369 -0.891 17.927 1.00 70.75 356 LEU A O 1
ATOM 2961 N N . LYS A 1 357 ? 0.417 -2.576 19.194 1.00 74.06 357 LYS A N 1
ATOM 2962 C CA . LYS A 1 357 ? -0.605 -3.555 18.816 1.00 74.06 357 LYS A CA 1
ATOM 2963 C C . LYS A 1 357 ? -1.950 -3.219 19.459 1.00 74.06 357 LYS A C 1
ATOM 2965 O O . LYS A 1 357 ? -2.961 -3.221 18.748 1.00 74.06 357 LYS A O 1
ATOM 2970 N N . ASN A 1 358 ? -1.941 -2.849 20.738 1.00 77.00 358 ASN A N 1
ATOM 2971 C CA . ASN A 1 358 ? -3.134 -2.506 21.514 1.00 77.00 358 ASN A CA 1
ATOM 2972 C C . ASN A 1 358 ? -3.765 -1.161 21.111 1.00 77.00 358 ASN A C 1
ATOM 2974 O O . ASN A 1 358 ? -4.957 -0.961 21.331 1.00 77.00 358 ASN A O 1
ATOM 2978 N N . LEU A 1 359 ? -3.046 -0.279 20.401 1.00 72.00 359 LEU A N 1
ATOM 2979 C CA . LEU A 1 359 ? -3.648 0.930 19.814 1.00 72.00 359 LEU A CA 1
ATOM 2980 C C . LEU A 1 359 ? -4.817 0.635 18.862 1.00 72.00 359 LEU A C 1
ATOM 2982 O O . LEU A 1 359 ? -5.695 1.472 18.693 1.00 72.00 359 LEU A O 1
ATOM 2986 N N . LYS A 1 360 ? -4.854 -0.539 18.213 1.00 64.06 360 LYS A N 1
ATOM 2987 C CA . LYS A 1 360 ? -5.943 -0.894 17.280 1.00 64.06 360 LYS A CA 1
ATOM 2988 C C . LYS A 1 360 ? -7.276 -1.162 17.979 1.00 64.06 360 LYS A C 1
ATOM 2990 O O . LYS A 1 360 ? -8.303 -1.170 17.310 1.00 64.06 360 LYS A O 1
ATOM 2995 N N . THR A 1 361 ? -7.233 -1.438 19.276 1.00 71.88 361 THR A N 1
ATOM 2996 C CA . THR A 1 361 ? -8.402 -1.709 20.115 1.00 71.88 361 THR A CA 1
ATOM 2997 C C . THR A 1 361 ? -8.727 -0.531 21.029 1.00 71.88 361 THR A C 1
ATOM 2999 O O . THR A 1 361 ? -9.634 -0.644 21.848 1.00 71.88 361 THR A O 1
ATOM 3002 N N . LEU A 1 362 ? -7.996 0.584 20.906 1.00 71.06 362 LEU A N 1
ATOM 3003 C CA . LEU A 1 362 ? -8.265 1.798 21.663 1.00 71.06 362 LEU A CA 1
ATOM 3004 C C . LEU A 1 362 ? -9.638 2.347 21.265 1.00 71.06 362 LEU A C 1
ATOM 3006 O O . LEU A 1 362 ? -9.911 2.565 20.085 1.00 71.06 362 LEU A O 1
ATOM 3010 N N . ASN A 1 363 ? -10.488 2.577 22.257 1.00 68.50 363 ASN A N 1
ATOM 3011 C CA . ASN A 1 363 ? -11.768 3.245 22.090 1.00 68.50 363 ASN A CA 1
ATOM 3012 C C . ASN A 1 363 ? -11.955 4.183 23.280 1.00 68.50 363 ASN A C 1
ATOM 3014 O O . ASN A 1 363 ? -12.068 3.715 24.411 1.00 68.50 363 ASN A O 1
ATOM 3018 N N . LEU A 1 364 ? -11.939 5.490 23.022 1.00 64.75 364 LEU A N 1
ATOM 3019 C CA . LEU A 1 364 ? -12.036 6.503 24.071 1.00 64.75 364 LEU A CA 1
ATOM 3020 C C . LEU A 1 364 ? -13.454 6.518 24.635 1.00 64.75 364 LEU A C 1
ATOM 3022 O O . LEU A 1 364 ? -14.424 6.558 23.865 1.00 64.75 364 LEU A O 1
ATOM 3026 N N . SER A 1 365 ? -13.599 6.512 25.958 1.00 60.34 365 SER A N 1
ATOM 3027 C CA . SER A 1 365 ? -14.890 6.693 26.626 1.00 60.34 365 SER A CA 1
ATOM 3028 C C . SER A 1 365 ? -15.186 8.175 26.820 1.00 60.34 365 SER A C 1
ATOM 3030 O O . SER A 1 365 ? -15.110 8.691 27.926 1.00 60.34 365 SER A O 1
ATOM 3032 N N . LEU A 1 366 ? -15.538 8.875 25.734 1.00 57.56 366 LEU A N 1
ATOM 3033 C CA . LEU A 1 366 ? -15.970 10.267 25.866 1.00 57.56 366 LEU A CA 1
ATOM 3034 C C . LEU A 1 366 ? -17.250 10.348 26.724 1.00 57.56 366 LEU A C 1
ATOM 3036 O O . LEU A 1 366 ? -18.188 9.584 26.463 1.00 57.56 366 LEU A O 1
ATOM 3040 N N . PRO A 1 367 ? -17.303 11.252 27.718 1.00 53.56 367 PRO A N 1
ATOM 3041 C CA . PRO A 1 367 ? -18.520 11.530 28.476 1.00 53.56 367 PRO A CA 1
ATOM 3042 C C . PRO A 1 367 ? -19.619 12.019 27.525 1.00 53.56 367 PRO A C 1
ATOM 3044 O O . PRO A 1 367 ? -19.334 12.805 26.618 1.00 53.56 367 PRO A O 1
ATOM 3047 N N . MET A 1 368 ? -20.854 11.541 27.721 1.00 49.28 368 MET A N 1
ATOM 3048 C CA . MET A 1 368 ? -22.035 12.115 27.059 1.00 49.28 368 MET A CA 1
ATOM 3049 C C . MET A 1 368 ? -22.414 13.458 27.664 1.00 49.28 368 MET A C 1
ATOM 3051 O O . MET A 1 368 ? -22.318 13.578 28.908 1.00 49.28 368 MET A O 1
#

Radius of gyration: 26.25 Å; chains: 1; bounding box: 49×68×75 Å

Sequence (368 aa):
MAFDYREINPEGKLMWFGTQKVLNDFCDHYKLEDGFPYLYVLKLECGMFYIGSTYSIFQRMKQHFSWNYKNYVAIAQRFPVESILEIIPLRDERILLYEDALTVEYISKYGVSSVRGGHFTNPDINKAYGEVNLQRFGFICVNNKLFTNRRAINTALYKLKKMHRIHPVKAFIDGDIATVERLLYTTAKMDADESNKQTDQLLLDKVATYKQPAPTKSAEHHREDRKREADVEIRAAQRLIVQYMVYYNENWIQTEKNIIPEEAFTDEIYRKVVTVFYQSGRCDLDELSAYFDTQDEFDELNHILQEVDAMQKKTQGDKERNGLTECVIQVMRRYLQKQADETDDIQRLQELMEALKNLKTLNLSLPM

Secondary structure (DSSP, 8-state):
----TTS---S-PBTTTBSHHHHHHHHHHTT--TTS-EEEEEEEGGG-EEEEEES-HHHHHHHHTBSS---SSTHHHHS-EEEEEEEEE-SSS-HHHHHHHHHHHHHHHH-TTTEEETTB--SSHHHHS-HHHHHHHT-EEETTEEE---HHHHHHHHHHTTS--B---THHHHT-HHHHHHHHHHHTTTTTS---TTSHHHHHHHHHT-PPPPPPPPHHHHHHHHHHHHHHHHHHHHHHHHHHHHHHTHHHHHHHTTTS-GGG--SHHHHHHHHHHHHHSS--HHHHGGG--SHHHHHHHHHHHHHHHHHTTS---HHHHHHHHHHHHHHHHHHHHHHHHH---HHHHHHHHHHHHHGGG-------